Protein AF-A0A7S0MT79-F1 (afdb_monomer)

Organism: NCBI:txid1411642

Solvent-accessible surface area (backbone atoms only — not comparable to full-atom values): 12378 Å² total; per-residue (Å²): 133,56,70,63,61,57,51,61,72,45,52,93,78,52,52,73,70,54,48,52,34,47,52,53,30,54,54,40,59,71,42,36,85,81,41,73,80,42,60,68,60,51,45,54,35,46,51,33,47,51,52,39,42,50,50,53,54,53,67,62,66,61,80,81,64,96,83,60,52,70,68,58,53,51,50,53,52,50,53,51,54,44,49,52,48,49,49,57,51,46,23,58,47,50,48,49,47,53,49,50,50,49,58,52,55,76,67,57,68,97,60,96,81,64,72,67,66,52,48,50,36,40,50,49,19,54,54,40,46,54,47,25,72,72,62,46,63,45,70,60,36,54,50,50,26,53,53,24,46,51,58,38,71,46,88,67,75,65,75,45,71,74,59,36,52,55,50,49,57,47,51,56,48,52,25,51,53,27,36,52,49,40,53,48,50,48,65,67,49,57,63,53,55,50,57,52,29,61,77,69,71,47,57,68,70,60,41,54,51,50,59,55,65,62,53,55,56,47,28,59,74,46,80

Foldseek 3Di:
DALLVLVVVLVVVDDPVLVVLSVQLVVLVVCCVVCVLPLVSLLSNLVSLLVNLLRLLVVLVDDDDPPDDPVVVVSSVSSVVSNLSSLLVSLVSLLSNVVSCVVVVVVDPPDPPDPSVLCVLVSLLSLLSNVLSVVQPVVLSVVLSVVSVVQSVDPPRPVDVVVVVVVVVSLVSSLVSLQVSLVVLLVVVPPPLVVVCVVVVHDPVVSVVVSVVSNSSSSVSSD

Mean predicted aligned error: 7.81 Å

Nearest PDB structures (foldseek):
  1qoy-assembly1_A  TM=2.204E-01  e=9.092E+00  Escherichia coli K-12

Radius of gyration: 19.43 Å; Cα contacts (8 Å, |Δi|>4): 188; chains: 1; bounding box: 53×39×59 Å

pLDDT: mean 83.52, std 13.51, range [40.25, 97.88]

Sequence (223 aa):
RTLVDRLEEMRPSLDDSTLEQLDAFALSVAQIPVNQYDPLYLVDCLDKATDLRAAICSGLEGGMRNDAPDSAIAMRQHWRLCDIGLEEFVSGLIHRITSSLAEAGAKINYSADWDGWVYCPWALALALQHVKLSRWQVLECATVVRELEAWAAEDGFGKEPPLALRMQASVERAARLAETCSSQVQKTMGGRAAELAERMGVPEETVKAFEADCQNPLMYELA

Structure (mmCIF, N/CA/C/O backbone):
data_AF-A0A7S0MT79-F1
#
_entry.id   AF-A0A7S0MT79-F1
#
loop_
_atom_site.group_PDB
_atom_site.id
_atom_site.type_symbol
_atom_site.label_atom_id
_atom_site.label_alt_id
_atom_site.label_comp_id
_atom_site.label_asym_id
_atom_site.label_entity_id
_atom_site.label_seq_id
_atom_site.pdbx_PDB_ins_code
_atom_site.Cartn_x
_atom_site.Cartn_y
_atom_site.Cartn_z
_atom_site.occupancy
_atom_site.B_iso_or_equiv
_atom_site.auth_seq_id
_atom_site.auth_comp_id
_atom_site.auth_asym_id
_atom_site.auth_atom_id
_atom_site.pdbx_PDB_model_num
ATOM 1 N N . ARG A 1 1 ? 1.125 -11.538 18.238 1.00 65.00 1 ARG A N 1
ATOM 2 C CA . ARG A 1 1 ? 0.096 -11.928 17.244 1.00 65.00 1 ARG A CA 1
ATOM 3 C C . ARG A 1 1 ? 0.586 -11.474 15.886 1.00 65.00 1 ARG A C 1
ATOM 5 O O . ARG A 1 1 ? 1.153 -10.388 15.822 1.00 65.00 1 ARG A O 1
ATOM 12 N N . THR A 1 2 ? 0.442 -12.298 14.858 1.00 89.38 2 THR A N 1
ATOM 13 C CA . THR A 1 2 ? 0.850 -11.939 13.495 1.00 89.38 2 THR A CA 1
ATOM 14 C C . THR A 1 2 ? -0.185 -11.007 12.846 1.00 89.38 2 THR A C 1
ATOM 16 O O . THR A 1 2 ? -1.257 -10.770 13.407 1.00 89.38 2 THR A O 1
ATOM 19 N N . LEU A 1 3 ? 0.138 -10.421 11.687 1.00 93.06 3 LEU A N 1
ATOM 20 C CA . LEU A 1 3 ? -0.838 -9.673 10.885 1.00 93.06 3 LEU A CA 1
ATOM 21 C C . LEU A 1 3 ? -1.981 -10.583 10.413 1.00 93.06 3 LEU A C 1
ATOM 23 O O . LEU A 1 3 ? -3.140 -10.211 10.553 1.00 93.06 3 LEU A O 1
ATOM 27 N N . VAL A 1 4 ? -1.651 -11.784 9.928 1.00 93.94 4 VAL A N 1
ATOM 28 C CA . VAL A 1 4 ? -2.639 -12.761 9.450 1.00 93.94 4 VAL A CA 1
ATOM 29 C C . VAL A 1 4 ? -3.600 -13.147 10.574 1.00 93.94 4 VAL A C 1
ATOM 31 O O . VAL A 1 4 ? -4.802 -13.078 10.367 1.00 93.94 4 VAL A O 1
ATOM 34 N N . ASP A 1 5 ? -3.109 -13.404 11.794 1.00 94.06 5 ASP A N 1
ATOM 35 C CA . ASP A 1 5 ? -3.987 -13.703 12.942 1.00 94.06 5 ASP A CA 1
ATOM 36 C C . ASP A 1 5 ? -5.014 -12.585 13.198 1.00 94.06 5 ASP A C 1
ATOM 38 O O . ASP A 1 5 ? -6.160 -12.855 13.546 1.00 94.06 5 ASP A O 1
ATOM 42 N N . ARG A 1 6 ? -4.607 -11.315 13.046 1.00 93.19 6 ARG A N 1
ATOM 43 C CA . ARG A 1 6 ? -5.502 -10.160 13.235 1.00 93.19 6 ARG A CA 1
ATOM 44 C C . ARG A 1 6 ? -6.543 -10.070 12.119 1.00 93.19 6 ARG A C 1
ATOM 46 O O . ARG A 1 6 ? -7.706 -9.801 12.405 1.00 93.19 6 ARG A O 1
ATOM 53 N N . LEU A 1 7 ? -6.138 -10.315 10.875 1.00 95.62 7 LEU A N 1
ATOM 54 C CA . LEU A 1 7 ? -7.041 -10.319 9.723 1.00 95.62 7 LEU A CA 1
ATOM 55 C C . LEU A 1 7 ? -8.052 -11.475 9.791 1.00 95.62 7 LEU A C 1
ATOM 57 O O . LEU A 1 7 ? -9.228 -11.279 9.503 1.00 95.62 7 LEU A O 1
ATOM 61 N N . GLU A 1 8 ? -7.637 -12.651 10.261 1.00 94.75 8 GLU A N 1
ATOM 62 C CA . GLU A 1 8 ? -8.522 -13.805 10.469 1.00 94.75 8 GLU A CA 1
ATOM 63 C C . GLU A 1 8 ? -9.645 -13.506 11.477 1.00 94.75 8 GLU A C 1
ATOM 65 O O . GLU A 1 8 ? -10.794 -13.907 11.286 1.00 94.75 8 GLU A O 1
ATOM 70 N N . GLU A 1 9 ? -9.358 -12.721 12.520 1.00 94.25 9 GLU A N 1
ATOM 71 C CA . GLU A 1 9 ? -10.370 -12.266 13.484 1.00 94.25 9 GLU A CA 1
ATOM 72 C C . GLU A 1 9 ? -11.436 -11.347 12.846 1.00 94.25 9 GLU A C 1
ATOM 74 O O . GLU A 1 9 ? -12.536 -11.222 13.389 1.00 94.25 9 GLU A O 1
ATOM 79 N N . MET A 1 10 ? -11.160 -10.734 11.684 1.00 93.31 10 MET A N 1
ATOM 80 C CA . MET A 1 10 ? -12.128 -9.906 10.950 1.00 93.31 10 MET A CA 1
ATOM 81 C C . MET A 1 10 ? -13.103 -10.705 10.090 1.00 93.31 10 MET A C 1
ATOM 83 O O . MET A 1 10 ? -14.138 -10.145 9.722 1.00 93.31 10 MET A O 1
ATOM 87 N N . ARG A 1 11 ? -12.828 -11.984 9.795 1.00 94.88 11 ARG A N 1
ATOM 88 C CA . ARG A 1 11 ? -13.632 -12.812 8.877 1.00 94.88 11 ARG A CA 1
ATOM 89 C C . ARG A 1 11 ? -15.152 -12.683 9.048 1.00 94.88 11 ARG A C 1
ATOM 91 O O . ARG A 1 11 ? -15.824 -12.516 8.037 1.00 94.88 11 ARG A O 1
ATOM 98 N N . PRO A 1 12 ? -15.729 -12.681 10.270 1.00 93.31 12 PRO A N 1
ATOM 99 C CA . PRO A 1 12 ? -17.183 -12.576 10.442 1.00 93.31 12 PRO A CA 1
ATOM 100 C C . PRO A 1 12 ? -17.805 -11.264 9.936 1.00 93.31 12 PRO A C 1
ATOM 102 O O . PRO A 1 12 ? -19.026 -11.163 9.864 1.00 93.31 12 PRO A O 1
ATOM 105 N N . SER A 1 13 ? -16.987 -10.245 9.668 1.00 91.62 13 SER A N 1
ATOM 106 C CA . SER A 1 13 ? -17.415 -8.918 9.214 1.00 91.62 13 SER A CA 1
ATOM 107 C C . SER A 1 13 ? -17.151 -8.649 7.730 1.00 91.62 13 SER A C 1
ATOM 109 O O . SER A 1 13 ? -17.558 -7.598 7.239 1.00 91.62 13 SER A O 1
ATOM 111 N N . LEU A 1 14 ? -16.468 -9.563 7.038 1.00 94.06 14 LEU A N 1
ATOM 112 C CA . LEU A 1 14 ? -16.088 -9.427 5.634 1.00 94.06 14 LEU A CA 1
ATOM 113 C C . LEU A 1 14 ? -17.166 -10.018 4.717 1.00 94.06 14 LEU A C 1
ATOM 115 O O . LEU A 1 14 ? -17.885 -10.937 5.107 1.00 94.06 14 LEU A O 1
ATOM 119 N N . ASP A 1 15 ? -17.275 -9.483 3.503 1.00 95.12 15 ASP A N 1
ATOM 120 C CA . ASP A 1 15 ? -18.065 -10.101 2.439 1.00 95.12 15 ASP A CA 1
ATOM 121 C C . ASP A 1 15 ? -17.277 -11.224 1.743 1.00 95.12 15 ASP A C 1
ATOM 123 O O . ASP A 1 15 ? -16.067 -11.367 1.932 1.00 95.12 15 ASP A O 1
ATOM 127 N N . ASP A 1 16 ? -17.966 -12.027 0.928 1.00 96.56 16 ASP A N 1
ATOM 128 C CA . ASP A 1 16 ? -17.363 -13.185 0.252 1.00 96.56 16 ASP A CA 1
ATOM 129 C C . ASP A 1 16 ? -16.159 -12.780 -0.618 1.00 96.56 16 ASP A C 1
ATOM 131 O O . ASP A 1 16 ? -15.131 -13.452 -0.609 1.00 96.56 16 ASP A O 1
ATOM 135 N N . SER A 1 17 ? -16.245 -11.631 -1.299 1.00 96.50 17 SER A N 1
ATOM 136 C CA . SER A 1 17 ? -15.152 -11.113 -2.130 1.00 96.50 17 SER A CA 1
ATOM 137 C C . SER A 1 17 ? -13.910 -10.766 -1.306 1.00 96.50 17 SER A C 1
ATOM 139 O O . SER A 1 17 ? -12.794 -11.082 -1.716 1.00 96.50 17 SER A O 1
ATOM 141 N N . THR A 1 18 ? -14.071 -10.114 -0.152 1.00 96.06 18 THR A N 1
ATOM 142 C CA . THR A 1 18 ? -12.934 -9.748 0.704 1.00 96.06 18 THR A CA 1
ATOM 143 C C . THR A 1 18 ? -12.370 -10.972 1.429 1.00 96.06 18 THR A C 1
ATOM 145 O O . THR A 1 18 ? -11.171 -11.029 1.701 1.00 96.06 18 THR A O 1
ATOM 148 N N . LEU A 1 19 ? -13.200 -11.982 1.716 1.00 97.50 19 LEU A N 1
ATOM 149 C CA . LEU A 1 19 ? -12.738 -13.271 2.240 1.00 97.50 19 LEU A CA 1
ATOM 150 C C . LEU A 1 19 ? -11.835 -14.003 1.239 1.00 97.50 19 LEU A C 1
ATOM 152 O O . LEU A 1 19 ? -10.781 -14.495 1.632 1.00 97.50 19 LEU A O 1
ATOM 156 N N . GLU A 1 20 ? -12.192 -14.018 -0.048 1.00 97.44 20 GLU A N 1
ATOM 157 C CA . GLU A 1 20 ? -11.338 -14.590 -1.100 1.00 97.44 20 GLU A CA 1
ATOM 158 C C . GLU A 1 20 ? -9.990 -13.857 -1.208 1.00 97.44 20 GLU A C 1
ATOM 160 O O . GLU A 1 20 ? -8.941 -14.496 -1.320 1.00 97.44 20 GLU A O 1
ATOM 165 N N . GLN A 1 21 ? -9.995 -12.523 -1.113 1.00 97.81 21 GLN A N 1
ATOM 166 C CA . GLN A 1 21 ? -8.769 -11.717 -1.096 1.00 97.81 21 GLN A CA 1
ATOM 167 C C . GLN A 1 21 ? -7.906 -12.000 0.139 1.00 97.81 21 GLN A C 1
ATOM 169 O O . GLN A 1 21 ? -6.683 -12.105 0.024 1.00 97.81 21 GLN A O 1
ATOM 174 N N . LEU A 1 22 ? -8.526 -12.161 1.314 1.00 97.88 22 LEU A N 1
ATOM 175 C CA . LEU A 1 22 ? -7.829 -12.537 2.542 1.00 97.88 22 LEU A CA 1
ATOM 176 C C . LEU A 1 22 ? -7.171 -13.913 2.405 1.00 97.88 22 LEU A C 1
ATOM 178 O O . LEU A 1 22 ? -5.997 -14.059 2.743 1.00 97.88 22 LEU A O 1
ATOM 182 N N . ASP A 1 23 ? -7.889 -14.898 1.870 1.00 97.88 23 ASP A N 1
ATOM 183 C CA . ASP A 1 23 ? -7.361 -16.248 1.672 1.00 97.88 23 ASP A CA 1
ATOM 184 C C . ASP A 1 23 ? -6.198 -16.249 0.671 1.00 97.88 23 ASP A C 1
ATOM 186 O O . ASP A 1 23 ? -5.152 -16.857 0.924 1.00 97.88 23 ASP A O 1
ATOM 190 N N . ALA A 1 24 ? -6.328 -15.510 -0.435 1.00 97.44 24 ALA A N 1
ATOM 191 C CA . ALA A 1 24 ? -5.255 -15.343 -1.409 1.00 97.44 24 ALA A CA 1
ATOM 192 C C . ALA A 1 24 ? -4.006 -14.702 -0.778 1.00 97.44 24 ALA A C 1
ATOM 194 O O . ALA A 1 24 ? -2.893 -15.200 -0.980 1.00 97.44 24 ALA A O 1
ATOM 195 N N . PHE A 1 25 ? -4.188 -13.635 0.006 1.00 97.69 25 PHE A N 1
ATOM 196 C CA . PHE A 1 25 ? -3.116 -12.952 0.728 1.00 97.69 25 PHE A CA 1
ATOM 197 C C . PHE A 1 25 ? -2.449 -13.860 1.772 1.00 97.69 25 PHE A C 1
ATOM 199 O O . PHE A 1 25 ? -1.225 -13.964 1.820 1.00 97.69 25 PHE A O 1
ATOM 206 N N . ALA A 1 26 ? -3.222 -14.571 2.594 1.00 96.81 26 ALA A N 1
ATOM 207 C CA . ALA A 1 26 ? -2.676 -15.481 3.600 1.00 96.81 26 ALA A CA 1
ATOM 208 C C . ALA A 1 26 ? -1.823 -16.589 2.957 1.00 96.81 26 ALA A C 1
ATOM 210 O O . ALA A 1 26 ? -0.740 -16.920 3.455 1.00 96.81 26 ALA A O 1
ATOM 211 N N . LEU A 1 27 ? -2.269 -17.116 1.810 1.00 96.06 27 LEU A N 1
ATOM 212 C CA . LEU A 1 27 ? -1.511 -18.087 1.025 1.00 96.06 27 LEU A CA 1
ATOM 213 C C . LEU A 1 27 ? -0.201 -17.502 0.484 1.00 96.06 27 LEU A C 1
ATOM 215 O O . LEU A 1 27 ? 0.828 -18.170 0.592 1.00 96.06 27 LEU A O 1
ATOM 219 N N . SER A 1 28 ? -0.195 -16.277 -0.058 1.00 95.69 28 SER A N 1
ATOM 220 C CA . SER A 1 28 ? 1.041 -15.654 -0.561 1.00 95.69 28 SER A CA 1
ATOM 221 C C . SER A 1 28 ? 2.027 -15.340 0.566 1.00 95.69 28 SER A C 1
ATOM 223 O O . SER A 1 28 ? 3.219 -15.618 0.428 1.00 95.69 28 SER A O 1
ATOM 225 N N . VAL A 1 29 ? 1.545 -14.863 1.721 1.00 94.75 29 VAL A N 1
ATOM 226 C CA . VAL A 1 29 ? 2.377 -14.611 2.912 1.00 94.75 29 VAL A CA 1
ATOM 227 C C . VAL A 1 29 ? 3.090 -15.883 3.372 1.00 94.75 29 VAL A C 1
ATOM 229 O O . VAL A 1 29 ? 4.282 -15.844 3.685 1.00 94.75 29 VAL A O 1
ATOM 232 N N . ALA A 1 30 ? 2.397 -17.025 3.371 1.00 93.81 30 ALA A N 1
ATOM 233 C CA . ALA A 1 30 ? 2.980 -18.308 3.761 1.00 93.81 30 ALA A CA 1
ATOM 234 C C . ALA A 1 30 ? 4.125 -18.768 2.834 1.00 93.81 30 ALA A C 1
ATOM 236 O O . ALA A 1 30 ? 4.977 -19.546 3.262 1.00 93.81 30 ALA A O 1
ATOM 237 N N . GLN A 1 31 ? 4.175 -18.277 1.591 1.00 91.94 31 GLN A N 1
ATOM 238 C CA . GLN A 1 31 ? 5.235 -18.593 0.627 1.00 91.94 31 GLN A CA 1
ATOM 239 C C . GLN A 1 31 ? 6.474 -17.695 0.763 1.00 91.94 31 GLN A C 1
ATOM 241 O O . GLN A 1 31 ? 7.540 -18.061 0.266 1.00 91.94 31 GLN A O 1
ATOM 246 N N . ILE A 1 32 ? 6.385 -16.553 1.459 1.00 88.75 32 ILE A N 1
ATOM 247 C CA . ILE A 1 32 ? 7.508 -15.607 1.593 1.00 88.75 32 ILE A CA 1
ATOM 248 C C . ILE A 1 32 ? 8.770 -16.262 2.169 1.00 88.75 32 ILE A C 1
ATOM 250 O O . ILE A 1 32 ? 9.833 -16.026 1.606 1.00 88.75 32 ILE A O 1
ATOM 254 N N . PRO A 1 33 ? 8.732 -17.077 3.245 1.00 87.94 33 PRO A N 1
ATOM 255 C CA . PRO A 1 33 ? 9.955 -17.673 3.790 1.00 87.94 33 PRO A CA 1
ATOM 256 C C . PRO A 1 33 ? 10.688 -18.583 2.795 1.00 87.94 33 PRO A C 1
ATOM 258 O O . PRO A 1 33 ? 11.906 -18.716 2.868 1.00 87.94 33 PRO A O 1
ATOM 261 N N . VAL A 1 34 ? 9.950 -19.205 1.870 1.00 86.31 34 VAL A N 1
ATOM 262 C CA . VAL A 1 34 ? 10.501 -20.091 0.835 1.00 86.31 34 VAL A CA 1
ATOM 263 C C . VAL A 1 34 ? 11.057 -19.274 -0.333 1.00 86.31 34 VAL A C 1
ATOM 265 O O . VAL A 1 34 ? 12.148 -19.556 -0.819 1.00 86.31 34 VAL A O 1
ATOM 268 N N . ASN A 1 35 ? 10.340 -18.223 -0.734 1.00 81.38 35 ASN A N 1
ATOM 269 C CA . ASN A 1 35 ? 10.629 -17.415 -1.921 1.00 81.38 35 ASN A CA 1
ATOM 270 C C . ASN A 1 35 ? 11.162 -16.016 -1.569 1.00 81.38 35 ASN A C 1
ATOM 272 O O . ASN A 1 35 ? 10.936 -15.053 -2.295 1.00 81.38 35 ASN A O 1
ATOM 276 N N . GLN A 1 36 ? 11.871 -15.886 -0.444 1.00 77.06 36 GLN A N 1
ATOM 277 C CA . GLN A 1 36 ? 12.196 -14.597 0.188 1.00 77.06 36 GLN A CA 1
ATOM 278 C C . GLN A 1 36 ? 13.012 -13.622 -0.677 1.00 77.06 36 GLN A C 1
ATOM 280 O O . GLN A 1 36 ? 13.055 -12.433 -0.369 1.00 77.06 36 GLN A O 1
ATOM 285 N N . TYR A 1 37 ? 13.662 -14.123 -1.729 1.00 76.56 37 TYR A N 1
ATOM 286 C CA . TYR A 1 37 ? 14.475 -13.339 -2.659 1.00 76.56 37 TYR A CA 1
ATOM 287 C C . TYR A 1 37 ? 13.925 -13.328 -4.084 1.00 76.56 37 TYR A C 1
ATOM 289 O O . TYR A 1 37 ? 14.524 -12.679 -4.936 1.00 76.56 37 TYR A O 1
ATOM 297 N N . ASP A 1 38 ? 12.828 -14.040 -4.355 1.00 80.62 38 ASP A N 1
ATOM 298 C CA . ASP A 1 38 ? 12.232 -14.093 -5.685 1.00 80.62 38 ASP A CA 1
ATOM 299 C C . ASP A 1 38 ? 11.320 -12.871 -5.885 1.00 80.62 38 ASP A C 1
ATOM 301 O O . ASP A 1 38 ? 10.257 -12.792 -5.255 1.00 80.62 38 ASP A O 1
ATOM 305 N N . PRO A 1 39 ? 11.702 -11.908 -6.747 1.00 78.25 39 PRO A N 1
ATOM 306 C CA . PRO A 1 39 ? 10.923 -10.694 -6.947 1.00 78.25 39 PRO A CA 1
ATOM 307 C C . PRO A 1 39 ? 9.499 -10.978 -7.424 1.00 78.25 39 PRO A C 1
ATOM 309 O O . PRO A 1 39 ? 8.596 -10.231 -7.065 1.00 78.25 39 PRO A O 1
ATOM 312 N N . LEU A 1 40 ? 9.273 -12.064 -8.173 1.00 81.25 40 LEU A N 1
ATOM 313 C CA . LEU A 1 40 ? 7.951 -12.394 -8.701 1.00 81.25 40 LEU A CA 1
ATOM 314 C C . LEU A 1 40 ? 6.971 -12.730 -7.572 1.00 81.25 40 LEU A C 1
ATOM 316 O O . LEU A 1 40 ? 5.858 -12.212 -7.543 1.00 81.25 40 LEU A O 1
ATOM 320 N N . TYR A 1 41 ? 7.402 -13.542 -6.604 1.00 87.06 41 TYR A N 1
ATOM 321 C CA . TYR A 1 41 ? 6.572 -13.879 -5.444 1.00 87.06 41 TYR A CA 1
ATOM 322 C C . TYR A 1 41 ? 6.372 -12.688 -4.509 1.00 87.06 41 TYR A C 1
ATOM 324 O O . TYR A 1 41 ? 5.296 -12.539 -3.930 1.00 87.06 41 TYR A O 1
ATOM 332 N N . LEU A 1 42 ? 7.390 -11.839 -4.342 1.00 89.69 42 LEU A N 1
ATOM 333 C CA . LEU A 1 42 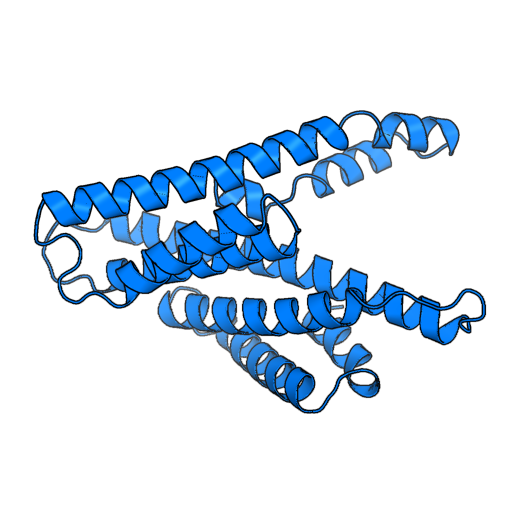? 7.260 -10.633 -3.524 1.00 89.69 42 LEU A CA 1
ATOM 334 C C . LEU A 1 42 ? 6.256 -9.650 -4.138 1.00 89.69 42 LE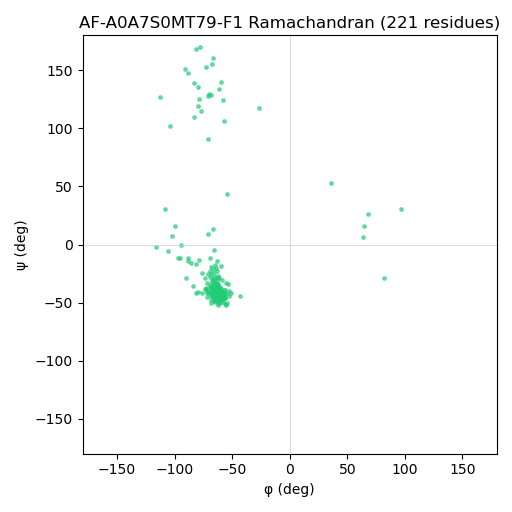U A C 1
ATOM 336 O O . LEU A 1 42 ? 5.456 -9.069 -3.408 1.00 89.69 42 LEU A O 1
ATOM 340 N N . VAL A 1 43 ? 6.271 -9.504 -5.464 1.00 89.06 43 VAL A N 1
ATOM 341 C CA . VAL A 1 43 ? 5.352 -8.639 -6.210 1.00 89.06 43 VAL A CA 1
ATOM 342 C C . VAL A 1 43 ? 3.928 -9.211 -6.247 1.00 89.06 43 VAL A C 1
ATOM 344 O O . VAL A 1 43 ? 2.991 -8.452 -6.033 1.00 89.06 43 VAL A O 1
ATOM 347 N N . ASP A 1 44 ? 3.742 -10.526 -6.412 1.00 91.44 44 ASP A N 1
ATOM 348 C CA . ASP A 1 44 ? 2.420 -11.178 -6.270 1.00 91.44 44 ASP A CA 1
ATOM 349 C C . ASP A 1 44 ? 1.844 -10.993 -4.857 1.00 91.44 44 ASP A C 1
ATOM 351 O O . ASP A 1 44 ? 0.662 -10.708 -4.675 1.00 91.44 44 ASP A O 1
ATOM 355 N N . CYS A 1 45 ? 2.687 -11.109 -3.828 1.00 94.94 45 CYS A N 1
ATOM 356 C CA . CYS A 1 45 ? 2.250 -10.867 -2.459 1.00 94.94 45 CYS A CA 1
ATOM 357 C C . CYS A 1 45 ? 1.894 -9.391 -2.220 1.00 94.94 45 CYS A C 1
ATOM 359 O O . CYS A 1 45 ? 0.934 -9.103 -1.504 1.00 94.94 45 CYS A O 1
ATOM 361 N N . LEU A 1 46 ? 2.650 -8.465 -2.821 1.00 94.81 46 LEU A N 1
ATOM 362 C CA . LEU A 1 46 ? 2.356 -7.035 -2.787 1.00 94.81 46 LEU A CA 1
ATOM 363 C C . LEU A 1 46 ? 0.997 -6.743 -3.435 1.00 94.81 46 LEU A C 1
ATOM 365 O O . LEU A 1 46 ? 0.188 -6.064 -2.816 1.00 94.81 46 LEU A O 1
ATOM 369 N N . ASP A 1 47 ? 0.725 -7.315 -4.608 1.00 95.38 47 ASP A N 1
ATOM 370 C CA . ASP A 1 47 ? -0.541 -7.176 -5.340 1.00 95.38 47 ASP A CA 1
ATOM 371 C C . ASP A 1 47 ? -1.742 -7.614 -4.486 1.00 95.38 47 ASP A C 1
ATOM 373 O O . ASP A 1 47 ? -2.660 -6.835 -4.222 1.00 95.38 47 ASP A O 1
ATOM 377 N N . LYS A 1 48 ? -1.670 -8.814 -3.899 1.00 97.69 48 LYS A N 1
ATOM 378 C CA . LYS A 1 48 ? -2.714 -9.329 -2.994 1.00 97.69 48 LYS A CA 1
ATOM 379 C C . LYS A 1 48 ? -2.886 -8.484 -1.734 1.00 97.69 48 LYS A C 1
ATOM 381 O O . LYS A 1 48 ? -4.006 -8.309 -1.252 1.00 97.69 48 LYS A O 1
ATOM 386 N N . ALA A 1 49 ? -1.792 -7.951 -1.186 1.00 97.25 49 ALA A N 1
ATOM 387 C CA . ALA A 1 49 ? -1.853 -7.029 -0.056 1.00 97.25 49 ALA A CA 1
ATOM 388 C C . ALA A 1 49 ? -2.524 -5.701 -0.446 1.00 97.25 49 ALA A C 1
ATOM 390 O O . ALA A 1 49 ? -3.292 -5.145 0.345 1.00 97.25 49 ALA A O 1
ATOM 391 N N . THR A 1 50 ? -2.251 -5.198 -1.653 1.00 97.00 50 THR A N 1
ATOM 392 C CA . THR A 1 50 ? -2.870 -3.994 -2.213 1.00 97.00 50 THR A CA 1
ATOM 393 C C . THR A 1 50 ? -4.377 -4.175 -2.381 1.00 97.00 50 THR A C 1
ATOM 395 O O . THR A 1 50 ? -5.135 -3.313 -1.929 1.00 97.00 50 THR A O 1
ATOM 398 N N . ASP A 1 51 ? -4.814 -5.299 -2.948 1.00 97.25 51 ASP A N 1
ATOM 399 C CA . ASP A 1 51 ? -6.231 -5.624 -3.138 1.00 97.25 51 ASP A CA 1
ATOM 400 C C . ASP A 1 51 ? -6.985 -5.734 -1.812 1.00 97.25 51 ASP A C 1
ATOM 402 O O . ASP A 1 51 ? -8.005 -5.065 -1.612 1.00 97.25 51 ASP A O 1
ATOM 406 N N . LEU A 1 52 ? -6.449 -6.511 -0.865 1.00 97.75 52 LEU A N 1
ATOM 407 C CA . LEU A 1 52 ? -7.061 -6.680 0.450 1.00 97.75 52 LEU A CA 1
ATOM 408 C C . LEU A 1 52 ? -7.153 -5.346 1.202 1.00 97.75 52 LEU A C 1
ATOM 410 O O . LEU A 1 52 ? -8.187 -5.022 1.795 1.00 97.75 52 LEU A O 1
ATOM 414 N N . ARG A 1 53 ? -6.087 -4.536 1.165 1.00 96.94 53 ARG A N 1
ATOM 415 C CA . ARG A 1 53 ? -6.104 -3.211 1.792 1.00 96.94 53 ARG A CA 1
ATOM 416 C C . ARG A 1 53 ? -7.124 -2.297 1.117 1.00 96.94 53 ARG A C 1
ATOM 418 O O . ARG A 1 53 ? -7.832 -1.581 1.817 1.00 96.94 53 ARG A O 1
ATOM 425 N N . ALA A 1 54 ? -7.253 -2.330 -0.210 1.00 96.62 54 ALA A N 1
ATOM 426 C CA . ALA A 1 54 ? -8.254 -1.539 -0.921 1.00 96.62 54 ALA A CA 1
ATOM 427 C C . ALA A 1 54 ? -9.687 -1.891 -0.484 1.00 96.62 54 ALA A C 1
ATOM 429 O O . ALA A 1 54 ? -10.481 -0.978 -0.232 1.00 96.62 54 ALA A O 1
ATOM 430 N N . ALA A 1 55 ? -9.998 -3.180 -0.319 1.00 96.12 55 ALA A N 1
ATOM 431 C CA . ALA A 1 55 ? -11.291 -3.633 0.194 1.00 96.12 55 ALA A CA 1
ATOM 432 C C . ALA A 1 55 ? -11.544 -3.161 1.637 1.00 96.12 55 ALA A C 1
ATOM 434 O O . ALA A 1 55 ? -12.600 -2.593 1.932 1.00 96.12 55 ALA A O 1
ATOM 435 N N . ILE A 1 56 ? -10.546 -3.282 2.520 1.00 95.38 56 ILE A N 1
ATOM 436 C CA . ILE A 1 56 ? -10.633 -2.789 3.904 1.00 95.38 56 ILE A CA 1
ATOM 437 C C . ILE A 1 56 ? -10.837 -1.268 3.939 1.00 95.38 56 ILE A C 1
ATOM 439 O O . ILE A 1 56 ? -11.735 -0.777 4.631 1.00 95.38 56 ILE A O 1
ATOM 443 N N . CYS A 1 57 ? -10.052 -0.506 3.171 1.00 94.88 57 CYS A N 1
ATOM 444 C CA . CYS A 1 57 ? -10.198 0.943 3.067 1.00 94.88 57 CYS A CA 1
ATOM 445 C C . CYS A 1 57 ? -11.588 1.335 2.554 1.00 94.88 57 CYS A C 1
ATOM 447 O O . CYS A 1 57 ? -12.151 2.305 3.058 1.00 94.88 57 CYS A O 1
ATOM 449 N N . SER A 1 58 ? -12.143 0.596 1.586 1.00 93.69 58 SER A N 1
ATOM 450 C CA . SER A 1 58 ? -13.493 0.831 1.064 1.00 93.69 58 SER A CA 1
ATOM 451 C C . SER A 1 58 ? -14.562 0.585 2.132 1.00 93.69 58 SER A C 1
ATOM 453 O O . SER A 1 58 ? -15.407 1.451 2.361 1.00 93.69 58 SER A O 1
ATOM 455 N N . GLY A 1 59 ? -14.479 -0.518 2.885 1.00 91.00 59 GLY A N 1
ATOM 456 C CA . GLY A 1 59 ? -15.402 -0.771 3.999 1.00 91.00 59 GLY A CA 1
ATOM 457 C C . GLY A 1 59 ? -15.313 0.278 5.119 1.00 91.00 59 GLY A C 1
ATOM 458 O O . GLY A 1 59 ? -16.304 0.568 5.794 1.00 91.00 59 GLY A O 1
ATOM 459 N N . LEU A 1 60 ? -14.154 0.924 5.281 1.00 92.12 60 LEU A N 1
ATOM 460 C CA . LEU A 1 60 ? -13.948 2.022 6.229 1.00 92.12 60 LEU A CA 1
ATOM 461 C C . LEU A 1 60 ? -14.489 3.385 5.757 1.00 92.12 60 LEU A C 1
ATOM 463 O O . LEU A 1 60 ? -14.605 4.287 6.598 1.00 92.12 60 LEU A O 1
ATOM 467 N N . GLU A 1 61 ? -14.842 3.560 4.477 1.00 90.19 61 GLU A N 1
ATOM 468 C CA . GLU A 1 61 ? -15.392 4.822 3.947 1.00 90.19 61 GLU A CA 1
ATOM 469 C C . GLU A 1 61 ? -16.776 5.140 4.515 1.00 90.19 61 GLU A C 1
ATOM 471 O O . GLU A 1 61 ? -17.088 6.299 4.800 1.00 90.19 61 GLU A O 1
ATOM 476 N N . GLY A 1 62 ? -17.612 4.119 4.714 1.00 82.75 62 GLY A N 1
ATOM 477 C CA . GLY A 1 62 ? -18.955 4.298 5.258 1.00 82.75 62 GLY A CA 1
ATOM 478 C C . GLY A 1 62 ? -18.891 4.736 6.718 1.00 82.75 62 GLY A C 1
ATOM 479 O O . GLY A 1 62 ? -18.206 4.101 7.508 1.00 82.75 62 GLY A O 1
ATOM 480 N N . GLY A 1 63 ? -19.578 5.808 7.118 1.00 80.31 63 GLY A N 1
ATOM 481 C CA . GLY A 1 63 ? -19.596 6.271 8.515 1.00 80.31 63 GLY A CA 1
ATOM 482 C C . GLY A 1 63 ? -20.296 5.298 9.478 1.00 80.31 63 GLY A C 1
ATOM 483 O O . GLY A 1 63 ? -21.100 4.468 9.063 1.00 80.31 63 GLY A O 1
ATOM 484 N N . MET A 1 64 ? -20.018 5.413 10.782 1.00 85.94 64 MET A N 1
ATOM 485 C CA . MET A 1 64 ? -20.850 4.772 11.813 1.00 85.94 64 MET A CA 1
ATOM 486 C C . MET A 1 64 ? -21.989 5.700 12.218 1.00 85.94 64 MET A C 1
ATOM 488 O O . MET A 1 64 ? -21.828 6.920 12.242 1.00 85.94 64 MET A O 1
ATOM 492 N N . ARG A 1 65 ? -23.132 5.117 12.581 1.00 88.19 65 ARG A N 1
ATOM 493 C CA . ARG A 1 65 ? -24.216 5.871 13.212 1.00 88.19 65 ARG A CA 1
ATOM 494 C C . ARG A 1 65 ? -23.837 6.217 14.655 1.00 88.19 65 ARG A C 1
ATOM 496 O O . ARG A 1 65 ? -23.092 5.479 15.296 1.00 88.19 65 ARG A O 1
ATOM 503 N N . ASN A 1 66 ? -24.391 7.309 15.176 1.00 87.19 66 ASN A N 1
ATOM 504 C CA . ASN A 1 66 ? -24.132 7.757 16.551 1.00 87.19 66 ASN A CA 1
ATOM 505 C C . ASN A 1 66 ? -24.653 6.782 17.623 1.00 87.19 66 ASN A C 1
ATOM 507 O O . ASN A 1 66 ? -24.241 6.871 18.772 1.00 87.19 66 ASN A O 1
ATOM 511 N N . ASP A 1 67 ? -25.561 5.877 17.256 1.00 92.50 67 ASP A N 1
ATOM 512 C CA . ASP A 1 67 ? -26.153 4.838 18.102 1.00 92.50 67 ASP A CA 1
ATOM 513 C C . ASP A 1 67 ? -25.510 3.453 17.894 1.00 92.50 67 ASP A C 1
ATOM 515 O O . ASP A 1 67 ? -26.088 2.437 18.280 1.00 92.50 67 ASP A O 1
ATOM 519 N N . ALA A 1 68 ? -24.326 3.389 17.270 1.00 91.62 68 ALA A N 1
ATOM 520 C CA . ALA A 1 68 ? -23.619 2.132 17.059 1.00 91.62 68 ALA A CA 1
ATOM 521 C C . ALA A 1 68 ? -23.258 1.462 18.403 1.00 91.62 68 ALA A C 1
ATOM 523 O O . ALA A 1 68 ? -22.733 2.132 19.294 1.00 91.62 68 ALA A O 1
ATOM 524 N N . PRO A 1 69 ? -23.497 0.146 18.556 1.00 93.69 69 PRO A N 1
ATOM 525 C CA . PRO A 1 69 ? -23.113 -0.571 19.765 1.00 93.69 69 PRO A CA 1
ATOM 526 C C . PRO A 1 69 ? -21.586 -0.648 19.897 1.00 93.69 69 PRO A C 1
ATOM 528 O O . PRO A 1 69 ? -20.870 -0.667 18.893 1.00 93.69 69 PRO A O 1
ATOM 531 N N . ASP A 1 70 ? -21.092 -0.797 21.128 1.00 94.06 70 ASP A N 1
ATOM 532 C CA . ASP A 1 70 ? -19.654 -0.902 21.423 1.00 94.06 70 ASP A CA 1
ATOM 533 C C . ASP A 1 70 ? -18.954 -1.998 20.607 1.00 94.06 70 ASP A C 1
ATOM 535 O O . ASP A 1 70 ? -17.815 -1.825 20.182 1.00 94.06 70 ASP A O 1
ATOM 539 N N . SER A 1 71 ? -19.645 -3.105 20.314 1.00 92.00 71 SER A N 1
ATOM 540 C CA . SER A 1 71 ? -19.119 -4.184 19.470 1.00 92.00 71 SER A CA 1
ATOM 541 C C . SER A 1 71 ? -18.858 -3.748 18.025 1.00 92.00 71 SER A C 1
ATOM 543 O O . SER A 1 71 ? -17.865 -4.165 17.431 1.00 92.00 71 SER A O 1
ATOM 545 N N . ALA A 1 72 ? -19.702 -2.880 17.460 1.00 90.69 72 ALA A N 1
ATOM 546 C CA . ALA A 1 72 ? -19.500 -2.325 16.125 1.00 90.69 72 ALA A CA 1
ATOM 547 C C . ALA A 1 72 ? -18.353 -1.304 16.113 1.00 90.69 72 ALA A C 1
ATOM 549 O O . ALA A 1 72 ? -17.552 -1.284 15.177 1.00 90.69 72 ALA A O 1
ATOM 550 N N . ILE A 1 73 ? -18.229 -0.500 17.176 1.00 91.75 73 ILE A N 1
ATOM 551 C CA . ILE A 1 73 ? -17.109 0.433 17.356 1.00 91.75 73 ILE A CA 1
ATOM 552 C C . ILE A 1 73 ? -15.790 -0.341 17.466 1.00 91.75 73 ILE A C 1
ATOM 554 O O . ILE A 1 73 ? -14.832 -0.015 16.762 1.00 91.75 73 ILE A O 1
ATOM 558 N N . ALA A 1 74 ? -15.753 -1.387 18.293 1.00 92.62 74 ALA A N 1
ATOM 559 C CA . ALA A 1 74 ? -14.591 -2.251 18.471 1.00 92.62 74 ALA A CA 1
ATOM 560 C C . ALA A 1 74 ? -14.198 -2.951 17.163 1.00 92.62 74 ALA A C 1
ATOM 562 O O . ALA A 1 74 ? -13.028 -2.930 16.787 1.00 92.62 74 ALA A O 1
ATOM 563 N N . MET A 1 75 ? -15.168 -3.493 16.415 1.00 93.00 75 MET A N 1
ATOM 564 C CA . MET A 1 75 ? -14.897 -4.087 15.103 1.00 93.00 75 MET A CA 1
ATOM 565 C C . MET A 1 75 ? -14.312 -3.053 14.136 1.00 93.00 75 MET A C 1
ATOM 567 O O . MET A 1 75 ? -13.316 -3.317 13.473 1.00 93.00 75 MET A O 1
ATOM 571 N N . ARG A 1 76 ? -14.845 -1.828 14.098 1.00 93.19 76 ARG A N 1
ATOM 572 C CA . ARG A 1 76 ? -14.285 -0.779 13.237 1.00 93.19 76 ARG A CA 1
ATOM 573 C C . ARG A 1 76 ? -12.868 -0.364 13.638 1.00 93.19 76 ARG A C 1
ATOM 575 O O . ARG A 1 76 ? -12.054 -0.048 12.771 1.00 93.19 76 ARG A O 1
ATOM 582 N N . GLN A 1 77 ? -12.563 -0.332 14.933 1.00 92.75 77 GLN A N 1
ATOM 583 C CA . GLN A 1 77 ? -11.191 -0.123 15.401 1.00 92.75 77 GLN A CA 1
ATOM 584 C C . GLN A 1 77 ? -10.279 -1.260 14.934 1.00 92.75 77 GLN A C 1
ATOM 586 O O . GLN A 1 77 ? -9.178 -0.992 14.461 1.00 92.75 77 GLN A O 1
ATOM 591 N N . HIS A 1 78 ? -10.761 -2.501 14.986 1.00 94.31 78 HIS A N 1
ATOM 592 C CA . HIS A 1 78 ? -10.033 -3.668 14.493 1.00 94.31 78 HIS A CA 1
ATOM 593 C C . HIS A 1 78 ? -9.735 -3.582 12.987 1.00 94.31 78 HIS A C 1
ATOM 595 O O . HIS A 1 78 ? -8.595 -3.795 12.580 1.00 94.31 78 HIS A O 1
ATOM 601 N N . TRP A 1 79 ? -10.699 -3.130 12.175 1.00 94.88 79 TRP A N 1
ATOM 602 C CA . TRP A 1 79 ? -10.487 -2.842 10.747 1.00 94.88 79 TRP A CA 1
ATOM 603 C C . TRP A 1 79 ? -9.376 -1.811 10.513 1.00 94.88 79 TRP A C 1
ATOM 605 O O . TRP A 1 79 ? -8.519 -2.012 9.658 1.00 94.88 79 TRP A O 1
ATOM 615 N N . ARG A 1 80 ? -9.350 -0.721 11.292 1.00 94.31 80 ARG A N 1
ATOM 616 C CA . ARG A 1 80 ? -8.288 0.300 11.194 1.00 94.31 80 ARG A CA 1
ATOM 617 C C . ARG A 1 80 ? -6.916 -0.248 11.577 1.00 94.31 80 ARG A C 1
ATOM 619 O O . ARG A 1 80 ? -5.930 0.084 10.934 1.00 94.31 80 ARG A O 1
ATOM 626 N N . LEU A 1 81 ? -6.844 -1.080 12.615 1.00 93.31 81 LEU A N 1
ATOM 627 C CA . LEU A 1 81 ? -5.590 -1.720 13.019 1.00 93.31 81 LEU A CA 1
ATOM 628 C C . LEU A 1 81 ? -5.076 -2.695 11.954 1.00 93.31 81 LEU A C 1
ATOM 630 O O . LEU A 1 81 ? -3.864 -2.842 11.803 1.00 93.31 81 LEU A O 1
ATOM 634 N N . CYS A 1 82 ? -5.975 -3.350 11.220 1.00 95.25 82 CYS A N 1
ATOM 635 C CA . CYS A 1 82 ? -5.602 -4.212 10.105 1.00 95.25 82 CYS A CA 1
ATOM 636 C C . CYS A 1 82 ? -5.146 -3.419 8.874 1.00 95.25 82 CYS A C 1
ATOM 638 O O . CYS A 1 82 ? -4.162 -3.815 8.261 1.00 95.25 82 CYS A O 1
ATOM 640 N N . ASP A 1 83 ? -5.780 -2.285 8.560 1.00 94.69 83 ASP A N 1
ATOM 641 C CA . ASP A 1 83 ? -5.309 -1.356 7.518 1.00 94.69 83 ASP A CA 1
ATOM 642 C C . ASP A 1 83 ? -3.882 -0.854 7.803 1.00 94.69 83 ASP A C 1
ATOM 644 O O . ASP A 1 83 ? -2.996 -0.994 6.961 1.00 94.69 83 ASP A O 1
ATOM 648 N N . ILE A 1 84 ? -3.626 -0.377 9.028 1.00 91.62 84 ILE A N 1
ATOM 649 C CA . ILE A 1 84 ? -2.281 0.043 9.464 1.00 91.62 84 ILE A CA 1
ATOM 650 C C . ILE A 1 84 ? -1.294 -1.127 9.375 1.00 91.62 84 ILE A C 1
ATOM 652 O O . ILE A 1 84 ? -0.201 -0.988 8.832 1.00 91.62 84 ILE A O 1
ATOM 656 N N . GLY A 1 85 ? -1.688 -2.308 9.858 1.00 93.19 85 GLY A N 1
ATOM 657 C CA . GLY A 1 85 ? -0.833 -3.492 9.808 1.00 93.19 85 GLY A CA 1
ATOM 658 C C . GLY A 1 85 ? -0.494 -3.943 8.381 1.00 93.19 85 GLY A C 1
ATOM 659 O O . GLY A 1 85 ? 0.615 -4.419 8.146 1.00 93.19 85 GLY A O 1
ATOM 660 N N . LEU A 1 86 ? -1.416 -3.783 7.426 1.00 95.12 86 LEU A N 1
ATOM 661 C CA . LEU A 1 86 ? -1.153 -4.023 6.004 1.00 95.12 86 LEU A CA 1
ATOM 662 C C . LEU A 1 86 ? -0.183 -2.990 5.433 1.00 95.12 86 LEU A C 1
ATOM 664 O O . LEU A 1 86 ? 0.715 -3.367 4.689 1.00 95.12 86 LEU A O 1
ATOM 668 N N . GLU A 1 87 ? -0.325 -1.713 5.788 1.00 91.12 87 GLU A N 1
ATOM 669 C CA . GLU A 1 87 ? 0.595 -0.653 5.360 1.00 91.12 87 GLU A CA 1
ATOM 670 C C . GLU A 1 87 ? 2.033 -0.899 5.855 1.00 91.12 87 GLU A C 1
ATOM 672 O O . GLU A 1 87 ? 2.976 -0.835 5.064 1.00 91.12 87 GLU A O 1
ATOM 677 N N . GLU A 1 88 ? 2.200 -1.283 7.124 1.00 90.06 88 GLU A N 1
ATOM 678 C CA . GLU A 1 88 ? 3.495 -1.679 7.700 1.00 90.06 88 GLU A CA 1
ATOM 679 C C . GLU A 1 88 ? 4.096 -2.898 6.982 1.00 90.06 88 GLU A C 1
ATOM 681 O O . GLU A 1 88 ? 5.280 -2.922 6.639 1.00 90.06 88 GLU A O 1
ATOM 686 N N . PHE A 1 89 ? 3.276 -3.920 6.727 1.00 92.94 89 PHE A N 1
ATOM 687 C CA . PHE A 1 89 ? 3.713 -5.131 6.035 1.00 92.94 89 PHE A CA 1
ATOM 688 C C . PHE A 1 89 ? 4.167 -4.844 4.599 1.00 92.94 89 PHE A C 1
ATOM 690 O O . PHE A 1 89 ? 5.216 -5.325 4.167 1.00 92.94 89 PHE A O 1
ATOM 697 N N . VAL A 1 90 ? 3.400 -4.030 3.876 1.00 92.81 90 VAL A N 1
ATOM 698 C CA . VAL A 1 90 ? 3.688 -3.609 2.502 1.00 92.81 90 VAL A CA 1
ATOM 699 C C . VAL A 1 90 ? 4.987 -2.819 2.433 1.00 92.81 90 VAL A C 1
ATOM 701 O O . VAL A 1 90 ? 5.788 -3.058 1.534 1.00 92.81 90 VAL A O 1
ATOM 704 N N . SER A 1 91 ? 5.243 -1.928 3.393 1.00 88.56 91 SER A N 1
ATOM 705 C CA . SER A 1 91 ? 6.527 -1.227 3.479 1.00 88.56 91 SER A CA 1
ATOM 706 C C . SER A 1 91 ? 7.701 -2.207 3.573 1.00 88.56 91 SER A C 1
ATOM 708 O O . SER A 1 91 ? 8.659 -2.103 2.807 1.00 88.56 91 SER A O 1
ATOM 710 N N . GLY A 1 92 ? 7.588 -3.225 4.432 1.00 89.31 92 GLY A N 1
ATOM 711 C CA . GLY A 1 92 ? 8.596 -4.279 4.538 1.00 89.31 92 GLY A CA 1
ATOM 712 C C . GLY A 1 92 ? 8.761 -5.108 3.257 1.00 89.31 92 GLY A C 1
ATOM 713 O O . GLY A 1 92 ? 9.873 -5.541 2.952 1.00 89.31 92 GLY A O 1
ATOM 714 N N . LEU A 1 93 ? 7.685 -5.332 2.492 1.00 90.25 93 LEU A N 1
ATOM 715 C CA . LEU A 1 93 ? 7.759 -5.987 1.182 1.00 90.25 93 LEU A CA 1
ATOM 716 C C . LEU A 1 93 ? 8.473 -5.119 0.146 1.00 90.25 93 LEU A C 1
ATOM 718 O O . LEU A 1 93 ? 9.366 -5.616 -0.537 1.00 90.25 93 LEU A O 1
ATOM 722 N N . ILE A 1 94 ? 8.114 -3.838 0.050 1.00 88.31 94 ILE A N 1
ATOM 723 C CA . ILE A 1 94 ? 8.735 -2.900 -0.891 1.00 88.31 94 ILE A CA 1
ATOM 724 C C . ILE A 1 94 ? 10.229 -2.796 -0.612 1.00 88.31 94 ILE A C 1
ATOM 726 O O . ILE A 1 94 ? 11.005 -2.954 -1.547 1.00 88.31 94 ILE A O 1
ATOM 730 N N . HIS A 1 95 ? 10.636 -2.670 0.653 1.00 87.31 95 HIS A N 1
ATOM 731 C CA . HIS A 1 95 ? 12.047 -2.663 1.041 1.00 87.31 95 HIS A CA 1
ATOM 732 C C . HIS A 1 95 ? 12.815 -3.894 0.529 1.00 87.31 95 HIS A C 1
ATOM 734 O O . HIS A 1 95 ? 13.949 -3.804 0.056 1.00 87.31 95 HIS A O 1
ATOM 740 N N . ARG A 1 96 ? 12.203 -5.083 0.602 1.00 87.38 96 ARG A N 1
ATOM 741 C CA . ARG A 1 96 ? 12.816 -6.323 0.094 1.00 87.38 96 ARG A CA 1
ATOM 742 C C . ARG A 1 96 ? 12.892 -6.339 -1.427 1.00 87.38 96 ARG A C 1
ATOM 744 O O . ARG A 1 96 ? 13.902 -6.782 -1.970 1.00 87.38 96 ARG A O 1
ATOM 751 N N . ILE A 1 97 ? 11.846 -5.864 -2.102 1.00 84.12 97 ILE A N 1
ATOM 752 C CA . ILE A 1 97 ? 11.805 -5.758 -3.564 1.00 84.12 97 ILE A CA 1
ATOM 753 C C . ILE A 1 97 ? 12.897 -4.794 -4.039 1.00 84.12 97 ILE A C 1
ATOM 755 O O . ILE A 1 97 ? 13.719 -5.178 -4.867 1.00 84.12 97 ILE A O 1
ATOM 759 N N . THR A 1 98 ? 12.963 -3.583 -3.482 1.00 80.25 98 THR A N 1
ATOM 760 C CA . THR A 1 98 ? 13.964 -2.568 -3.846 1.00 80.25 98 THR A CA 1
ATOM 761 C C . THR A 1 98 ? 15.380 -3.041 -3.537 1.00 80.25 98 THR A C 1
ATOM 763 O O . THR A 1 98 ? 16.261 -2.898 -4.383 1.00 80.25 98 THR A O 1
ATOM 766 N N . SER A 1 99 ? 15.598 -3.689 -2.390 1.00 82.31 99 SER A N 1
ATOM 767 C CA . SER A 1 99 ? 16.898 -4.271 -2.034 1.00 82.31 99 SER A CA 1
ATOM 768 C C . SER A 1 99 ? 17.323 -5.377 -3.004 1.00 82.31 99 SER A C 1
ATOM 770 O O . SER A 1 99 ? 18.453 -5.363 -3.492 1.00 82.31 99 SER A O 1
ATOM 772 N N . SER A 1 100 ? 16.418 -6.302 -3.346 1.00 76.12 100 SER A N 1
ATOM 773 C CA . SER A 1 100 ? 16.692 -7.376 -4.314 1.00 76.12 100 SER A CA 1
ATOM 774 C C . SER A 1 100 ? 17.015 -6.810 -5.702 1.00 76.12 100 SER A C 1
ATOM 776 O O . SER A 1 100 ? 17.993 -7.214 -6.339 1.00 76.12 100 SER A O 1
ATOM 778 N N . LEU A 1 101 ? 16.261 -5.796 -6.142 1.00 72.81 101 LEU A N 1
ATOM 779 C CA . LEU A 1 101 ? 16.512 -5.081 -7.393 1.00 72.81 101 LEU A CA 1
ATOM 780 C C . LEU A 1 101 ? 17.848 -4.328 -7.379 1.00 72.81 101 LEU A C 1
ATOM 782 O O . LEU A 1 101 ? 18.564 -4.365 -8.375 1.00 72.81 101 LEU A O 1
ATOM 786 N N . ALA A 1 102 ? 18.222 -3.680 -6.275 1.00 74.12 102 ALA A N 1
ATOM 787 C CA . ALA A 1 102 ? 19.500 -2.980 -6.149 1.00 74.12 102 ALA A CA 1
ATOM 788 C C . ALA A 1 102 ? 20.691 -3.951 -6.187 1.00 74.12 102 ALA A C 1
ATOM 790 O O . ALA A 1 102 ? 21.675 -3.705 -6.888 1.00 74.12 102 ALA A O 1
ATOM 791 N N . GLU A 1 103 ? 20.596 -5.083 -5.484 1.00 70.88 103 GLU A N 1
ATOM 792 C CA . GLU A 1 103 ? 21.634 -6.117 -5.486 1.00 70.88 103 GLU A CA 1
ATOM 793 C C . GLU A 1 103 ? 21.827 -6.754 -6.858 1.00 70.88 103 GLU A C 1
ATOM 795 O O . GLU A 1 103 ? 22.960 -6.979 -7.293 1.00 70.88 103 GLU A O 1
ATOM 800 N N . ALA A 1 104 ? 20.731 -7.076 -7.541 1.00 65.31 104 ALA A N 1
ATOM 8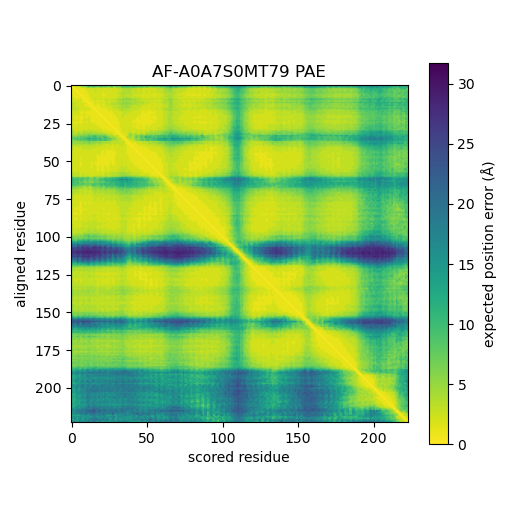01 C CA . ALA A 1 104 ? 20.811 -7.613 -8.884 1.00 65.31 104 ALA A CA 1
ATOM 802 C C . ALA A 1 104 ? 21.239 -6.514 -9.879 1.00 65.31 104 ALA A C 1
ATOM 804 O O . ALA A 1 104 ? 22.044 -6.796 -10.762 1.00 65.31 104 ALA A O 1
ATOM 805 N N . GLY A 1 105 ? 20.843 -5.252 -9.652 1.00 61.00 105 GLY A N 1
ATOM 806 C CA . GLY A 1 105 ? 21.268 -4.039 -10.366 1.00 61.00 105 GLY A CA 1
ATOM 807 C C . GLY A 1 105 ? 22.780 -3.828 -10.356 1.00 61.00 105 GLY A C 1
ATOM 808 O O . GLY A 1 105 ? 23.393 -3.568 -11.389 1.00 61.00 105 GLY A O 1
ATOM 809 N N . ALA A 1 106 ? 23.403 -4.033 -9.196 1.00 52.59 106 ALA A N 1
ATOM 810 C CA . ALA A 1 106 ? 24.852 -3.983 -9.021 1.00 52.59 106 ALA A CA 1
ATOM 811 C C . ALA A 1 106 ? 25.597 -5.142 -9.716 1.00 52.59 106 ALA A C 1
ATOM 813 O O . ALA A 1 106 ? 26.803 -5.048 -9.945 1.00 52.59 106 ALA A O 1
ATOM 814 N N . LYS A 1 107 ? 24.897 -6.237 -10.045 1.00 50.78 107 LYS A N 1
ATOM 815 C CA . LYS A 1 107 ? 25.448 -7.421 -10.726 1.00 50.78 107 LYS A CA 1
ATOM 816 C C . LYS A 1 107 ? 25.214 -7.404 -12.242 1.00 50.78 107 LYS A C 1
ATOM 818 O O . LYS A 1 107 ? 25.836 -8.205 -12.942 1.00 50.78 107 LYS A O 1
ATOM 823 N N . ILE A 1 108 ? 24.368 -6.508 -12.766 1.00 44.91 108 ILE A N 1
ATOM 824 C CA . ILE A 1 108 ? 24.120 -6.397 -14.210 1.00 44.91 108 ILE A CA 1
ATOM 825 C C . ILE A 1 108 ? 25.284 -5.680 -14.890 1.00 44.91 108 ILE A C 1
ATOM 827 O O . ILE A 1 108 ? 25.492 -4.478 -14.741 1.00 44.91 108 ILE A O 1
ATOM 831 N N . ASN A 1 109 ? 25.987 -6.407 -15.746 1.00 41.97 109 ASN A N 1
ATOM 832 C CA . ASN A 1 109 ? 26.498 -5.828 -16.984 1.00 41.97 109 ASN A CA 1
ATOM 833 C C . ASN A 1 109 ? 25.260 -5.620 -17.865 1.00 41.97 109 ASN A C 1
ATOM 835 O O . ASN A 1 109 ? 24.532 -6.595 -17.966 1.00 41.97 109 ASN A O 1
ATOM 839 N N . TYR A 1 110 ? 24.987 -4.431 -18.430 1.00 45.03 110 TYR A N 1
ATOM 840 C CA . TYR A 1 110 ? 23.786 -4.034 -19.219 1.00 45.03 110 TYR A CA 1
ATOM 841 C C . TYR A 1 110 ? 23.448 -4.930 -20.452 1.00 45.03 110 TYR A C 1
ATOM 843 O O . TYR A 1 110 ? 23.156 -4.443 -21.543 1.00 45.03 110 TYR A O 1
ATOM 851 N N . SER A 1 111 ? 23.520 -6.251 -20.330 1.00 40.25 111 SER A N 1
ATOM 852 C CA . SER A 1 111 ? 23.054 -7.250 -21.273 1.00 40.25 111 SER A CA 1
ATOM 853 C C . SER A 1 111 ? 21.565 -7.488 -21.056 1.00 40.25 111 SER A C 1
ATOM 855 O O . SER A 1 111 ? 21.090 -7.563 -19.924 1.00 40.25 111 SER A O 1
ATOM 857 N N . ALA A 1 112 ? 20.857 -7.624 -22.170 1.00 46.88 112 ALA A N 1
ATOM 858 C CA . ALA A 1 112 ? 19.406 -7.635 -22.320 1.00 46.88 112 ALA A CA 1
ATOM 859 C C . ALA A 1 112 ? 18.653 -8.827 -21.686 1.00 46.88 112 ALA A C 1
ATOM 861 O O . ALA A 1 112 ? 17.477 -9.004 -21.982 1.00 46.88 112 ALA A O 1
ATOM 862 N N . ASP A 1 113 ? 19.294 -9.622 -20.827 1.00 47.97 113 ASP A N 1
ATOM 863 C CA . ASP A 1 113 ? 18.782 -10.927 -20.383 1.00 47.97 113 ASP A CA 1
ATOM 864 C C . ASP A 1 113 ? 18.151 -10.909 -18.977 1.00 47.97 113 ASP A C 1
ATOM 866 O O . ASP A 1 113 ? 17.833 -11.968 -18.437 1.00 47.97 113 ASP A O 1
ATOM 870 N N . TRP A 1 114 ? 17.981 -9.738 -18.344 1.00 52.94 114 TRP A N 1
ATOM 871 C CA . TRP A 1 114 ? 17.290 -9.659 -17.053 1.00 52.94 114 TRP A CA 1
ATOM 872 C C . TRP A 1 114 ? 15.867 -9.106 -17.175 1.00 52.94 114 TRP A C 1
ATOM 874 O O . TRP A 1 114 ? 15.646 -7.895 -17.194 1.00 52.94 114 TRP A O 1
ATOM 884 N N . ASP A 1 115 ? 14.903 -10.026 -17.123 1.00 57.38 115 ASP A N 1
ATOM 885 C CA . ASP A 1 115 ? 13.455 -9.767 -17.106 1.00 57.38 115 ASP A CA 1
ATOM 886 C C . ASP A 1 115 ? 12.956 -9.042 -15.834 1.00 57.38 115 ASP A C 1
ATOM 888 O O . ASP A 1 115 ? 11.791 -8.666 -15.746 1.00 57.38 115 ASP A O 1
ATOM 892 N N . GLY A 1 116 ? 13.815 -8.804 -14.834 1.00 56.53 116 GLY A N 1
ATOM 893 C CA . GLY A 1 116 ? 13.439 -8.177 -13.559 1.00 56.53 116 GLY A CA 1
ATOM 894 C C . GLY A 1 116 ? 12.969 -6.733 -13.691 1.00 56.53 116 GLY A C 1
ATOM 895 O O . GLY A 1 116 ? 12.134 -6.284 -12.910 1.00 56.53 116 GLY A O 1
ATOM 896 N N . TRP A 1 117 ? 13.459 -6.027 -14.712 1.00 61.53 117 TRP A N 1
ATOM 897 C CA . TRP A 1 117 ? 13.061 -4.650 -15.003 1.00 61.53 117 TRP A CA 1
ATOM 898 C C . TRP A 1 117 ? 11.594 -4.518 -15.413 1.00 61.53 117 TRP A C 1
ATOM 900 O O . TRP A 1 117 ? 11.012 -3.460 -15.192 1.00 61.53 117 TRP A O 1
ATOM 910 N N . VAL A 1 118 ? 10.981 -5.586 -15.938 1.00 64.38 118 VAL A N 1
ATOM 911 C CA . VAL A 1 118 ? 9.557 -5.609 -16.314 1.00 64.38 118 VAL A CA 1
ATOM 912 C C . VAL A 1 118 ? 8.659 -5.455 -15.083 1.00 64.38 118 VAL A C 1
ATOM 914 O O . VAL A 1 118 ? 7.590 -4.855 -15.162 1.00 64.38 118 VAL A O 1
ATOM 917 N N . TYR A 1 119 ? 9.113 -5.916 -13.916 1.00 73.06 119 TYR A N 1
ATOM 918 C CA . TYR A 1 119 ? 8.324 -5.869 -12.683 1.00 73.06 119 TYR A CA 1
ATOM 919 C C . TYR A 1 119 ? 8.505 -4.568 -11.898 1.00 73.06 119 TYR A C 1
ATOM 921 O O . TYR A 1 119 ? 7.692 -4.269 -11.026 1.00 73.06 119 TYR A O 1
ATOM 929 N N . CYS A 1 120 ? 9.528 -3.764 -12.206 1.00 78.81 120 CYS A N 1
ATOM 930 C CA . CYS A 1 120 ? 9.785 -2.504 -11.506 1.00 78.81 120 CYS A CA 1
ATOM 931 C C . CYS A 1 120 ? 8.633 -1.487 -11.648 1.00 78.81 120 CYS A C 1
ATOM 933 O O . CYS A 1 120 ? 8.207 -0.951 -10.624 1.00 78.81 120 CYS A O 1
ATOM 935 N N . PRO A 1 121 ? 8.082 -1.217 -12.854 1.00 82.38 121 PRO A N 1
ATOM 936 C CA . PRO A 1 121 ? 6.937 -0.318 -12.992 1.00 82.38 121 PRO A CA 1
ATOM 937 C C . PRO A 1 121 ? 5.697 -0.848 -12.276 1.00 82.38 121 PRO A C 1
ATOM 939 O O . PRO A 1 121 ? 4.995 -0.067 -11.644 1.00 82.38 121 PRO A O 1
ATOM 942 N N . TRP A 1 122 ? 5.460 -2.164 -12.323 1.00 87.44 122 TRP A N 1
ATOM 943 C CA . TRP A 1 122 ? 4.321 -2.783 -11.646 1.00 87.44 122 TRP A CA 1
ATOM 944 C C . TRP A 1 122 ? 4.430 -2.666 -10.122 1.00 87.44 122 TRP A C 1
ATOM 946 O O . TRP A 1 122 ? 3.513 -2.176 -9.468 1.00 87.44 122 TRP A O 1
ATOM 956 N N . ALA A 1 123 ? 5.586 -3.012 -9.550 1.00 88.69 123 ALA A N 1
ATOM 957 C CA . ALA A 1 123 ? 5.843 -2.865 -8.119 1.00 88.69 123 ALA A CA 1
ATOM 958 C C . ALA A 1 123 ? 5.703 -1.403 -7.658 1.00 88.69 123 ALA A C 1
ATOM 960 O O . ALA A 1 123 ? 5.124 -1.137 -6.606 1.00 88.69 123 ALA A O 1
ATOM 961 N N . LEU A 1 124 ? 6.183 -0.447 -8.463 1.00 89.12 124 LEU A N 1
ATOM 962 C CA . LEU A 1 124 ? 6.037 0.980 -8.179 1.00 89.12 124 LEU A CA 1
ATOM 963 C C . LEU A 1 124 ? 4.578 1.449 -8.288 1.00 89.12 124 LEU A C 1
ATOM 965 O O . LEU A 1 124 ? 4.146 2.273 -7.483 1.00 89.12 124 LEU A O 1
ATOM 969 N N . ALA A 1 125 ? 3.810 0.921 -9.245 1.00 92.56 125 ALA A N 1
ATOM 970 C CA . ALA A 1 125 ? 2.382 1.202 -9.375 1.00 92.56 125 ALA A CA 1
ATOM 971 C C . ALA A 1 125 ? 1.620 0.738 -8.127 1.00 92.56 125 ALA A C 1
ATOM 973 O O . ALA A 1 125 ? 0.883 1.523 -7.530 1.00 92.56 125 ALA A O 1
ATOM 974 N N . LEU A 1 126 ? 1.867 -0.496 -7.677 1.00 93.94 126 LEU A N 1
ATOM 975 C CA . LEU A 1 126 ? 1.290 -1.037 -6.445 1.00 93.94 126 LEU A CA 1
ATOM 976 C C . LEU A 1 126 ? 1.691 -0.199 -5.230 1.00 93.94 126 LEU A C 1
ATOM 978 O O . LEU A 1 126 ? 0.844 0.220 -4.446 1.00 93.94 126 LEU A O 1
ATOM 982 N N . ALA A 1 127 ? 2.967 0.150 -5.103 1.00 91.81 127 ALA A N 1
ATOM 983 C CA . ALA A 1 127 ? 3.426 0.993 -4.011 1.00 91.81 127 ALA A CA 1
ATOM 984 C C . ALA A 1 127 ? 2.741 2.375 -3.992 1.00 91.81 127 ALA A C 1
ATOM 986 O O . ALA A 1 127 ? 2.274 2.836 -2.947 1.00 91.81 127 ALA A O 1
ATOM 987 N N . LEU A 1 128 ? 2.587 3.016 -5.154 1.00 93.88 128 LEU A N 1
ATOM 988 C CA . LEU A 1 128 ? 1.878 4.291 -5.272 1.00 93.88 128 LEU A CA 1
ATOM 989 C C . LEU A 1 128 ? 0.364 4.146 -5.031 1.00 93.88 128 LEU A C 1
ATOM 991 O O . LEU A 1 128 ? -0.280 5.071 -4.525 1.00 93.88 128 LEU A O 1
ATOM 995 N N . GLN A 1 129 ? -0.213 2.973 -5.304 1.00 95.31 129 GLN A N 1
ATOM 996 C CA . GLN A 1 129 ? -1.582 2.644 -4.911 1.00 95.31 129 GLN A CA 1
ATOM 997 C C . GLN A 1 129 ? -1.750 2.722 -3.389 1.00 95.31 129 GLN A C 1
ATOM 999 O O . GLN A 1 129 ? -2.763 3.237 -2.916 1.00 95.31 129 GLN A O 1
ATOM 1004 N N . HIS A 1 130 ? -0.758 2.290 -2.607 1.00 93.19 130 HIS A N 1
ATOM 1005 C CA . HIS A 1 130 ? -0.814 2.410 -1.150 1.00 93.19 130 HIS A CA 1
ATOM 1006 C C . HIS A 1 130 ? -0.775 3.870 -0.673 1.00 93.19 130 HIS A C 1
ATOM 1008 O O . HIS A 1 130 ? -1.528 4.215 0.239 1.00 93.19 130 HIS A O 1
ATOM 1014 N N . VAL A 1 131 ? -0.014 4.746 -1.337 1.00 91.94 131 VAL A N 1
ATOM 1015 C CA . VAL A 1 131 ? -0.046 6.203 -1.087 1.00 91.94 131 VAL A CA 1
ATOM 1016 C C . VAL A 1 131 ? -1.437 6.779 -1.379 1.00 91.94 131 VAL A C 1
ATOM 1018 O O . VAL A 1 131 ? -1.991 7.553 -0.592 1.00 91.94 131 VAL A O 1
ATOM 1021 N N . LYS A 1 132 ? -2.047 6.351 -2.492 1.00 94.56 132 LYS A N 1
ATOM 1022 C CA . LYS A 1 132 ? -3.415 6.730 -2.871 1.00 94.56 132 LYS A CA 1
ATOM 1023 C C . LYS A 1 132 ? -4.445 6.273 -1.833 1.00 94.56 132 LYS A C 1
ATOM 1025 O O . LYS A 1 132 ? -5.359 7.034 -1.511 1.00 94.56 132 LYS A O 1
ATOM 1030 N N . LEU A 1 133 ? -4.320 5.045 -1.320 1.00 94.00 133 LEU A N 1
ATOM 1031 C CA . LEU A 1 133 ? -5.211 4.483 -0.295 1.00 94.00 133 LEU A CA 1
ATOM 1032 C C . LEU A 1 133 ? -5.136 5.270 1.019 1.00 94.00 133 LEU A C 1
ATOM 1034 O O . LEU A 1 133 ? -6.175 5.524 1.631 1.00 94.00 133 LEU A O 1
ATOM 1038 N N . SER A 1 134 ? -3.957 5.805 1.353 1.00 89.75 134 SER A N 1
ATOM 1039 C CA . SER A 1 134 ? -3.749 6.766 2.448 1.00 89.75 134 S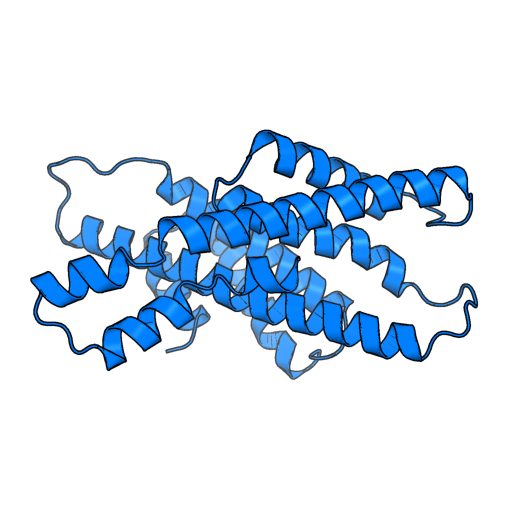ER A CA 1
ATOM 1040 C C . SER A 1 134 ? -4.334 8.169 2.156 1.00 89.75 134 SER A C 1
ATOM 1042 O O . SER A 1 134 ? -4.136 9.112 2.920 1.00 89.75 134 SER A O 1
ATOM 1044 N N . ARG A 1 135 ? -5.109 8.313 1.067 1.00 90.06 135 ARG A N 1
ATOM 1045 C CA . ARG A 1 135 ? -5.854 9.511 0.622 1.00 90.06 135 ARG A CA 1
ATOM 1046 C C . ARG A 1 135 ? -4.997 10.708 0.237 1.00 90.06 135 ARG A C 1
ATOM 1048 O O . ARG A 1 135 ? -5.517 11.816 0.078 1.00 90.06 135 ARG A O 1
ATOM 1055 N N . TRP A 1 136 ? -3.708 10.496 0.016 1.00 91.06 136 TRP A N 1
ATOM 1056 C CA . TRP A 1 136 ? -2.828 11.549 -0.455 1.00 91.06 136 TRP A CA 1
ATOM 1057 C C . TRP A 1 136 ? -2.994 11.775 -1.958 1.00 91.06 136 TRP A C 1
ATOM 1059 O O . TRP A 1 136 ? -2.881 10.836 -2.739 1.00 91.06 136 TRP A O 1
ATOM 10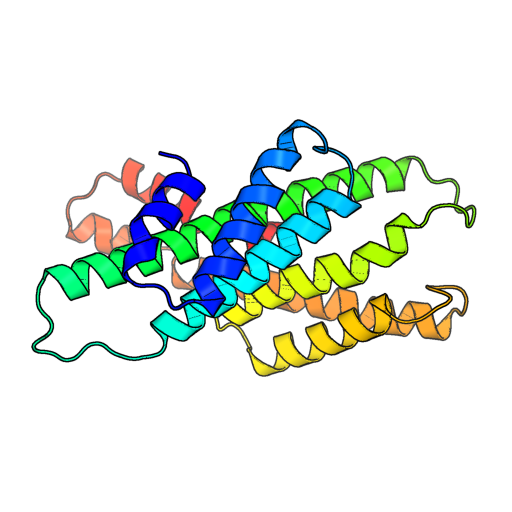69 N N . GLN A 1 137 ? -3.278 13.022 -2.360 1.00 93.44 137 GLN A N 1
ATOM 1070 C CA . GLN A 1 137 ? -3.376 13.467 -3.763 1.00 93.44 137 GLN A CA 1
ATOM 1071 C C . GLN A 1 137 ? -3.984 12.410 -4.706 1.00 93.44 137 GLN A C 1
ATOM 1073 O O . GLN A 1 137 ? -3.397 12.045 -5.722 1.00 93.44 137 GLN A O 1
ATOM 1078 N N . VAL A 1 138 ? -5.167 11.900 -4.343 1.00 93.88 138 VAL A N 1
ATOM 1079 C CA . VAL A 1 138 ? -5.756 10.672 -4.913 1.00 93.88 138 VAL A CA 1
ATOM 1080 C C . VAL A 1 138 ? -5.786 10.666 -6.444 1.00 93.88 138 VAL A C 1
ATOM 1082 O O . VAL A 1 138 ? -5.483 9.646 -7.056 1.00 93.88 138 VAL A O 1
ATOM 1085 N N . LEU A 1 139 ? -6.136 11.799 -7.063 1.00 95.94 139 LEU A N 1
ATOM 1086 C CA . LEU A 1 139 ? -6.222 11.926 -8.521 1.00 95.94 139 LEU A CA 1
ATOM 1087 C C . LEU A 1 139 ? -4.852 11.855 -9.206 1.00 95.94 139 LEU A C 1
ATOM 1089 O O . LEU A 1 139 ? -4.723 11.211 -10.245 1.00 95.94 139 LEU A O 1
ATOM 1093 N N . GLU A 1 140 ? -3.839 12.489 -8.620 1.00 95.56 140 GLU A N 1
ATOM 1094 C CA . GLU A 1 140 ? -2.483 12.490 -9.174 1.00 95.56 140 GLU A CA 1
ATOM 1095 C C . GLU A 1 140 ? -1.847 11.108 -9.009 1.00 95.56 140 GLU A C 1
ATOM 1097 O O . GLU A 1 140 ? -1.357 10.540 -9.983 1.00 95.56 140 GLU A O 1
ATOM 1102 N N . CYS A 1 141 ? -1.981 10.495 -7.825 1.00 95.25 141 CYS A N 1
ATOM 1103 C CA . CYS A 1 141 ? -1.537 9.118 -7.609 1.00 95.25 141 CYS A CA 1
ATOM 1104 C C . CYS A 1 141 ? -2.223 8.156 -8.589 1.00 95.25 141 CYS A C 1
ATOM 1106 O O . CYS A 1 141 ? -1.549 7.359 -9.225 1.00 95.25 141 CYS A O 1
ATOM 1108 N N . ALA A 1 142 ? -3.544 8.258 -8.782 1.00 96.00 142 ALA A N 1
ATOM 1109 C CA . ALA A 1 142 ? -4.264 7.409 -9.735 1.00 96.00 142 ALA A CA 1
ATOM 1110 C C . ALA A 1 142 ? -3.802 7.598 -11.190 1.00 96.00 142 ALA A C 1
ATOM 1112 O O . ALA A 1 142 ? -3.810 6.640 -11.960 1.00 96.00 142 ALA A O 1
ATOM 1113 N N . THR A 1 143 ? -3.417 8.817 -11.571 1.00 97.00 143 THR A N 1
ATOM 1114 C CA . THR A 1 143 ? -2.911 9.112 -12.918 1.00 97.00 143 THR A CA 1
ATOM 1115 C C . THR A 1 143 ? -1.558 8.448 -13.135 1.00 97.00 143 THR A C 1
ATOM 1117 O O . THR A 1 143 ? -1.388 7.714 -14.105 1.00 97.00 143 THR A O 1
ATOM 1120 N N . VAL A 1 144 ? -0.627 8.637 -12.200 1.00 95.19 144 VAL A N 1
ATOM 1121 C CA . VAL A 1 144 ? 0.720 8.063 -12.293 1.00 95.19 144 VAL A CA 1
ATOM 1122 C C . VAL A 1 144 ? 0.692 6.536 -12.163 1.00 95.19 144 VAL A C 1
ATOM 1124 O O . VAL A 1 144 ? 1.411 5.864 -12.894 1.00 95.19 144 VAL A O 1
ATOM 1127 N N . VAL A 1 145 ? -0.181 5.966 -11.320 1.00 95.25 145 VAL A N 1
ATOM 1128 C CA . VAL A 1 145 ? -0.398 4.506 -11.252 1.00 95.25 145 VAL A CA 1
ATOM 1129 C C . VAL A 1 145 ? -0.749 3.952 -12.634 1.00 95.25 145 VAL A C 1
ATOM 1131 O O . VAL A 1 145 ? -0.071 3.049 -13.104 1.00 95.25 145 VAL A O 1
ATOM 1134 N N . ARG A 1 146 ? -1.726 4.541 -13.336 1.00 94.81 146 ARG A N 1
ATOM 1135 C CA . ARG A 1 146 ? -2.125 4.072 -14.678 1.00 94.81 146 ARG A CA 1
ATOM 1136 C C . ARG A 1 146 ? -1.009 4.170 -15.710 1.00 94.81 146 ARG A C 1
ATOM 1138 O O . ARG A 1 146 ? -0.919 3.329 -16.597 1.00 94.81 146 ARG A O 1
ATOM 1145 N N . GLU A 1 147 ? -0.181 5.209 -15.629 1.00 93.31 147 GLU A N 1
ATOM 1146 C CA . GLU A 1 147 ? 0.989 5.330 -16.499 1.00 93.31 147 GLU A CA 1
ATOM 1147 C C . GLU A 1 147 ? 1.990 4.202 -16.222 1.00 93.31 147 GLU A C 1
ATOM 1149 O O . GLU A 1 147 ? 2.472 3.579 -17.160 1.00 93.31 147 GLU A O 1
ATOM 1154 N N . LEU A 1 148 ? 2.273 3.909 -14.950 1.00 91.06 148 LEU A N 1
ATOM 1155 C CA . LEU A 1 148 ? 3.180 2.834 -14.543 1.00 91.06 148 LEU A CA 1
ATOM 1156 C C . LEU A 1 148 ? 2.652 1.441 -14.912 1.00 91.06 148 LEU A C 1
ATOM 1158 O O . LEU A 1 148 ? 3.427 0.617 -15.390 1.00 91.06 148 LEU A O 1
ATOM 1162 N N . GLU A 1 149 ? 1.348 1.197 -14.764 1.00 91.06 149 GLU A N 1
ATOM 1163 C CA . GLU A 1 149 ? 0.683 -0.026 -15.236 1.00 91.06 149 GLU A CA 1
ATOM 1164 C C . GLU A 1 149 ? 0.814 -0.175 -16.759 1.00 91.06 149 GLU A C 1
ATOM 1166 O O . GLU A 1 149 ? 1.138 -1.254 -17.253 1.00 91.06 149 GLU A O 1
ATOM 1171 N N . ALA A 1 150 ? 0.628 0.914 -17.514 1.00 89.81 150 ALA A N 1
ATOM 1172 C CA . ALA A 1 150 ? 0.823 0.905 -18.962 1.00 89.81 150 ALA A CA 1
ATOM 1173 C C . ALA A 1 150 ? 2.284 0.605 -19.336 1.00 89.81 150 ALA A C 1
ATOM 1175 O O . ALA A 1 150 ? 2.527 -0.183 -20.244 1.00 89.81 150 ALA A O 1
ATOM 1176 N N . TRP A 1 151 ? 3.256 1.166 -18.607 1.00 86.12 151 TRP A N 1
ATOM 1177 C CA . TRP A 1 151 ? 4.673 0.849 -18.810 1.00 86.12 151 TRP A CA 1
ATOM 1178 C C . TRP A 1 151 ? 5.018 -0.602 -18.464 1.00 86.12 151 TRP A C 1
ATOM 1180 O O . TRP A 1 151 ? 5.881 -1.177 -19.122 1.00 86.12 151 TRP A O 1
ATOM 1190 N N . ALA A 1 152 ? 4.359 -1.201 -17.468 1.00 82.38 152 ALA A N 1
ATOM 1191 C CA . ALA A 1 152 ? 4.534 -2.613 -17.124 1.00 82.38 152 ALA A CA 1
ATOM 1192 C C . ALA A 1 152 ? 4.000 -3.558 -18.215 1.00 82.38 152 ALA A C 1
ATOM 1194 O O . ALA A 1 152 ? 4.520 -4.658 -18.383 1.00 82.38 152 ALA A O 1
ATOM 1195 N N . ALA A 1 153 ? 2.967 -3.132 -18.948 1.00 83.69 153 ALA A N 1
ATOM 1196 C CA . ALA A 1 153 ? 2.342 -3.908 -20.017 1.00 83.69 153 ALA A CA 1
ATOM 1197 C C . ALA A 1 153 ? 2.992 -3.712 -21.403 1.00 83.69 153 ALA A C 1
ATOM 1199 O O . ALA A 1 153 ? 2.666 -4.448 -22.334 1.00 83.69 153 ALA A O 1
ATOM 1200 N N . GLU A 1 154 ? 3.869 -2.717 -21.567 1.00 79.50 154 GLU A N 1
ATOM 1201 C CA . GLU A 1 154 ? 4.500 -2.394 -22.850 1.00 79.50 154 GLU A CA 1
ATOM 1202 C C . GLU A 1 154 ? 5.666 -3.351 -23.163 1.00 79.50 154 GLU A C 1
ATOM 1204 O O . GLU A 1 154 ? 6.691 -3.382 -22.472 1.00 79.50 154 GLU A O 1
ATOM 1209 N N . ASP A 1 155 ? 5.551 -4.089 -24.268 1.00 67.75 155 ASP A N 1
ATOM 1210 C CA . ASP A 1 155 ? 6.628 -4.936 -24.776 1.00 67.75 155 ASP A CA 1
ATOM 1211 C C . ASP A 1 155 ? 7.787 -4.090 -25.326 1.00 67.75 155 ASP A C 1
ATOM 1213 O O . ASP A 1 155 ? 7.621 -3.236 -26.193 1.00 67.75 155 ASP A O 1
ATOM 1217 N N . GLY A 1 156 ? 9.016 -4.382 -24.894 1.00 59.12 156 GLY A N 1
ATOM 1218 C CA . GLY A 1 156 ? 10.203 -3.675 -25.393 1.00 59.12 156 GLY A CA 1
ATOM 1219 C C . GLY A 1 156 ? 10.684 -2.518 -24.520 1.00 59.12 156 GLY A C 1
ATOM 1220 O O . GLY A 1 156 ? 11.309 -1.581 -25.020 1.00 59.12 156 GLY A O 1
ATOM 1221 N N . PHE A 1 157 ? 10.455 -2.644 -23.216 1.00 62.41 157 PHE A N 1
ATOM 1222 C CA . PHE A 1 157 ? 11.012 -1.836 -22.136 1.00 62.41 157 PHE A CA 1
ATOM 1223 C C . PHE A 1 157 ? 12.377 -1.198 -22.452 1.00 62.41 157 PHE A C 1
ATOM 1225 O O . PHE A 1 157 ? 13.368 -1.890 -22.692 1.00 62.41 157 PHE A O 1
ATOM 1232 N N . GLY A 1 158 ? 12.430 0.138 -22.467 1.00 57.00 158 GLY A N 1
ATOM 1233 C CA . GLY A 1 158 ? 13.677 0.903 -22.589 1.00 57.00 158 GLY A CA 1
ATOM 1234 C C . GLY A 1 158 ? 14.461 0.725 -23.898 1.00 57.00 158 GLY A C 1
ATOM 1235 O O . GLY A 1 158 ? 15.558 1.269 -24.011 1.00 57.00 158 GLY A O 1
ATOM 1236 N N . LYS A 1 159 ? 13.928 -0.001 -24.895 1.00 63.44 159 LYS A N 1
ATOM 1237 C CA . LYS A 1 159 ? 14.624 -0.260 -26.170 1.00 63.44 159 LYS A CA 1
ATOM 1238 C C . LYS A 1 159 ? 14.725 0.984 -27.052 1.00 63.44 159 LYS A C 1
ATOM 1240 O O . LYS A 1 159 ? 15.659 1.094 -27.843 1.00 63.44 159 LYS A O 1
ATOM 1245 N N . GLU A 1 160 ? 13.804 1.935 -26.892 1.00 69.88 160 GLU A N 1
ATOM 1246 C CA . GLU A 1 160 ? 13.838 3.222 -27.586 1.00 69.88 160 GLU A CA 1
ATOM 1247 C C . GLU A 1 160 ? 14.091 4.382 -26.605 1.00 69.88 160 GLU A C 1
ATOM 1249 O O . GLU A 1 160 ? 13.330 4.552 -25.644 1.00 69.88 160 GLU A O 1
ATOM 1254 N N . PRO A 1 161 ? 15.103 5.241 -26.849 1.00 71.56 161 PRO A N 1
ATOM 1255 C CA . PRO A 1 161 ? 15.441 6.346 -25.948 1.00 71.56 161 PRO A CA 1
ATOM 1256 C C . PRO A 1 161 ? 14.271 7.286 -25.587 1.00 71.56 161 PRO A C 1
ATOM 1258 O O . PRO A 1 161 ? 14.158 7.660 -24.419 1.00 71.56 161 PRO A O 1
ATOM 1261 N N . PRO A 1 162 ? 13.360 7.664 -26.513 1.00 77.00 162 PRO A N 1
ATOM 1262 C CA . PRO A 1 162 ? 12.217 8.512 -26.166 1.00 77.00 162 PRO A CA 1
ATOM 1263 C C . PRO A 1 162 ? 11.224 7.852 -25.201 1.00 77.00 162 PRO A C 1
ATOM 1265 O O . PRO A 1 162 ? 10.628 8.546 -24.377 1.00 77.00 162 PRO A O 1
ATOM 1268 N N . LEU A 1 163 ? 11.036 6.531 -25.295 1.00 73.56 163 LEU A N 1
ATOM 1269 C CA . LEU A 1 163 ? 10.145 5.781 -24.407 1.00 73.56 163 LEU A CA 1
ATOM 1270 C C . LEU A 1 163 ? 10.752 5.663 -23.006 1.00 73.56 163 LEU A C 1
ATOM 1272 O O . LEU A 1 163 ? 10.064 5.930 -22.021 1.00 73.56 163 LEU A O 1
ATOM 1276 N N . ALA A 1 164 ? 12.058 5.394 -22.921 1.00 74.25 164 ALA A N 1
ATOM 1277 C CA . ALA A 1 164 ? 12.786 5.362 -21.653 1.00 74.25 164 ALA A CA 1
ATOM 1278 C C . ALA A 1 164 ? 12.674 6.693 -20.881 1.00 74.25 164 ALA A C 1
ATOM 1280 O O . ALA A 1 164 ? 12.402 6.695 -19.683 1.00 74.25 164 ALA A O 1
ATOM 1281 N N . LEU A 1 165 ? 12.798 7.834 -21.572 1.00 80.69 165 LEU A N 1
ATOM 1282 C CA . LEU A 1 165 ? 12.677 9.160 -20.947 1.00 80.69 165 LEU A CA 1
ATOM 1283 C C . LEU A 1 165 ? 11.261 9.457 -20.428 1.00 80.69 165 LEU A C 1
ATOM 1285 O O . LEU A 1 165 ? 11.102 10.076 -19.376 1.00 80.69 165 LEU A O 1
ATOM 1289 N N . ARG A 1 166 ? 10.216 9.020 -21.141 1.00 83.94 166 ARG A N 1
ATOM 1290 C CA . ARG A 1 166 ? 8.819 9.192 -20.693 1.00 83.94 166 ARG A CA 1
ATOM 1291 C C . ARG A 1 166 ? 8.515 8.355 -19.457 1.00 83.94 166 ARG A C 1
ATOM 1293 O O . ARG A 1 166 ? 7.839 8.826 -18.539 1.00 83.94 166 ARG A O 1
ATOM 1300 N N . MET A 1 167 ? 9.043 7.138 -19.419 1.00 82.19 167 MET A N 1
ATOM 1301 C CA . MET A 1 167 ? 8.942 6.291 -18.242 1.00 82.19 167 MET A CA 1
ATOM 1302 C C . MET A 1 167 ? 9.684 6.919 -17.059 1.00 82.19 167 MET A C 1
ATOM 1304 O O . MET A 1 167 ? 9.092 7.062 -15.991 1.00 82.19 167 MET A O 1
ATOM 1308 N N . GLN A 1 168 ? 10.931 7.364 -17.252 1.00 83.19 168 GLN A N 1
ATOM 1309 C CA . GLN A 1 168 ? 11.703 8.045 -16.210 1.00 83.19 168 GLN A CA 1
ATOM 1310 C C . GLN A 1 168 ? 10.921 9.227 -15.621 1.00 83.19 168 GLN A C 1
ATOM 1312 O O . GLN A 1 168 ? 10.809 9.345 -14.405 1.00 83.19 168 GLN A O 1
ATOM 1317 N N . ALA A 1 169 ? 10.286 10.048 -16.462 1.00 88.50 169 ALA A N 1
ATOM 1318 C CA . ALA A 1 169 ? 9.452 11.155 -15.997 1.00 88.50 169 ALA A CA 1
ATOM 1319 C C . ALA A 1 169 ? 8.236 10.705 -15.156 1.00 88.50 169 ALA A C 1
ATOM 1321 O O . ALA A 1 169 ? 7.762 11.454 -14.298 1.00 88.50 169 ALA A O 1
ATOM 1322 N N . SER A 1 170 ? 7.710 9.500 -15.391 1.00 90.75 170 SER A N 1
ATOM 1323 C CA . SER A 1 170 ? 6.617 8.908 -14.602 1.00 90.75 170 SER A CA 1
ATOM 1324 C C . SER A 1 170 ? 7.131 8.386 -13.254 1.00 90.75 170 SER A C 1
ATOM 1326 O O . SER A 1 170 ? 6.533 8.671 -12.220 1.00 90.75 170 SER A O 1
ATOM 1328 N N . VAL A 1 171 ? 8.298 7.731 -13.244 1.00 86.12 171 VAL A N 1
ATOM 1329 C CA . VAL A 1 171 ? 8.985 7.280 -12.019 1.00 86.12 171 VAL A CA 1
ATOM 1330 C C . VAL A 1 171 ? 9.362 8.462 -11.124 1.00 86.12 171 VAL A C 1
ATOM 1332 O O . VAL A 1 171 ? 9.058 8.463 -9.936 1.00 86.12 171 VAL A O 1
ATOM 1335 N N . GLU A 1 172 ? 9.949 9.518 -11.687 1.00 87.38 172 GLU A N 1
ATOM 1336 C CA . GLU A 1 172 ? 10.302 10.726 -10.934 1.00 87.38 172 GLU A CA 1
ATOM 1337 C C . GLU A 1 172 ? 9.069 11.436 -10.353 1.00 87.38 172 GLU A C 1
ATOM 1339 O O . GLU A 1 172 ? 9.144 12.051 -9.289 1.00 87.38 172 GLU A O 1
ATOM 1344 N N . ARG A 1 173 ? 7.918 11.375 -11.039 1.00 92.56 173 ARG A N 1
ATOM 1345 C CA . ARG A 1 173 ? 6.649 11.870 -10.484 1.00 92.56 173 ARG A CA 1
ATOM 1346 C C . ARG A 1 173 ? 6.180 11.019 -9.308 1.00 92.56 173 ARG A C 1
ATOM 1348 O O . ARG A 1 173 ? 5.794 11.597 -8.295 1.00 92.56 173 ARG A O 1
ATOM 1355 N N . ALA A 1 174 ? 6.247 9.693 -9.418 1.00 89.19 174 ALA A N 1
ATOM 1356 C CA . ALA A 1 174 ? 5.899 8.785 -8.327 1.00 89.19 174 ALA A CA 1
ATOM 1357 C C . ALA A 1 174 ? 6.763 9.040 -7.077 1.00 89.19 174 ALA A C 1
ATOM 1359 O O . ALA A 1 174 ? 6.213 9.217 -5.990 1.00 89.19 174 ALA A O 1
ATOM 1360 N N . ALA A 1 175 ? 8.084 9.172 -7.246 1.00 85.88 175 ALA A N 1
ATOM 1361 C CA . ALA A 1 175 ? 9.010 9.483 -6.155 1.00 85.88 175 ALA A CA 1
ATOM 1362 C C . ALA A 1 175 ? 8.664 10.818 -5.471 1.00 85.88 175 ALA A C 1
ATOM 1364 O O . ALA A 1 175 ? 8.495 10.878 -4.255 1.00 85.88 175 ALA A O 1
ATOM 1365 N N . ARG A 1 176 ? 8.426 11.885 -6.251 1.00 89.50 176 ARG A N 1
ATOM 1366 C CA . ARG A 1 176 ? 8.014 13.188 -5.694 1.00 89.50 176 ARG A CA 1
ATOM 1367 C C . ARG A 1 176 ? 6.700 13.116 -4.917 1.00 89.50 176 ARG A C 1
ATOM 1369 O O . ARG A 1 176 ? 6.556 13.807 -3.906 1.00 89.50 176 ARG A O 1
ATOM 1376 N N . LEU A 1 177 ? 5.728 12.324 -5.375 1.00 90.94 177 LEU A N 1
ATOM 1377 C CA . LEU A 1 177 ? 4.464 12.132 -4.656 1.00 90.94 177 LEU A CA 1
ATOM 1378 C C . LEU A 1 177 ? 4.691 11.472 -3.298 1.00 90.94 177 LEU A C 1
ATOM 1380 O O . LEU A 1 177 ? 4.129 11.937 -2.301 1.00 90.94 177 LEU A O 1
ATOM 1384 N N . ALA A 1 178 ? 5.530 10.436 -3.261 1.00 85.88 178 ALA A N 1
ATOM 1385 C CA . ALA A 1 178 ? 5.880 9.742 -2.033 1.00 85.88 178 ALA A CA 1
ATOM 1386 C C . ALA A 1 178 ? 6.645 10.650 -1.056 1.00 85.88 178 ALA A C 1
ATOM 1388 O O . ALA A 1 178 ? 6.220 10.812 0.091 1.00 85.88 178 ALA A O 1
ATOM 1389 N N . GLU A 1 179 ? 7.686 11.335 -1.533 1.00 84.94 179 GLU A N 1
ATOM 1390 C CA . GLU A 1 179 ? 8.507 12.260 -0.743 1.00 84.94 179 GLU A CA 1
ATOM 1391 C C . GLU A 1 179 ? 7.672 13.407 -0.153 1.00 84.94 179 GLU A C 1
ATOM 1393 O O . GLU A 1 179 ? 7.771 13.728 1.038 1.00 84.94 179 GLU A O 1
ATOM 1398 N N . THR A 1 180 ? 6.789 14.005 -0.961 1.00 87.94 180 THR A N 1
ATOM 1399 C CA . THR A 1 180 ? 5.930 15.108 -0.509 1.00 87.94 180 THR A CA 1
ATOM 1400 C C . THR A 1 180 ? 4.941 14.635 0.554 1.00 87.94 180 THR A C 1
ATOM 1402 O O . THR A 1 180 ? 4.713 15.334 1.543 1.00 87.94 180 THR A O 1
ATOM 1405 N N . CYS A 1 181 ? 4.358 13.448 0.379 1.00 84.88 181 CYS A N 1
ATOM 1406 C CA . CYS A 1 181 ? 3.462 12.867 1.371 1.00 84.88 181 CYS A CA 1
ATOM 1407 C C . CYS A 1 181 ? 4.201 12.558 2.681 1.00 84.88 181 CYS A C 1
ATOM 1409 O O . CYS A 1 181 ? 3.730 12.966 3.742 1.00 84.88 181 CYS A O 1
ATOM 1411 N N . SER A 1 182 ? 5.386 11.938 2.614 1.00 81.19 182 SER A N 1
ATOM 1412 C CA . SER A 1 182 ? 6.242 11.679 3.782 1.00 81.19 182 SER A CA 1
ATOM 1413 C C . SER A 1 182 ? 6.544 12.969 4.551 1.00 81.19 182 SER A C 1
ATOM 1415 O O . SER A 1 182 ? 6.253 13.094 5.744 1.00 81.19 182 SER A O 1
ATOM 1417 N N . SER A 1 183 ? 7.018 13.987 3.829 1.00 83.06 183 SER A N 1
ATOM 1418 C CA . SER A 1 183 ? 7.351 15.300 4.386 1.00 83.06 183 SER A CA 1
ATOM 1419 C C . SER A 1 183 ? 6.140 15.972 5.039 1.00 83.06 183 SER A C 1
ATOM 1421 O O . SER A 1 183 ? 6.251 16.585 6.103 1.00 83.06 183 SER A O 1
ATOM 1423 N N . GLN A 1 184 ? 4.957 15.855 4.429 1.00 84.94 184 GLN A N 1
ATOM 1424 C CA . GLN A 1 184 ? 3.740 16.456 4.963 1.00 84.94 184 GLN A CA 1
ATOM 1425 C C . GLN A 1 184 ? 3.223 15.724 6.207 1.00 84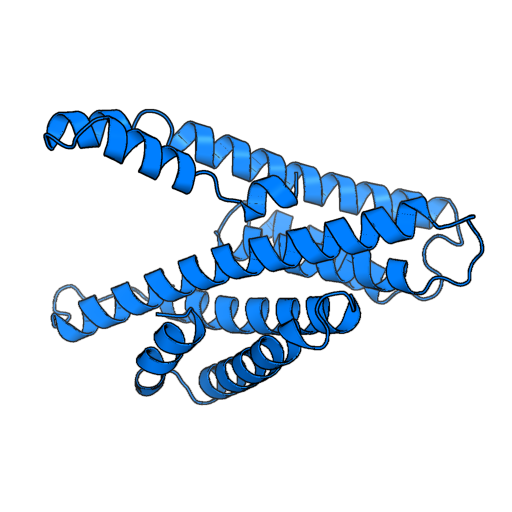.94 184 GLN A C 1
ATOM 1427 O O . GLN A 1 184 ? 2.760 16.388 7.141 1.00 84.94 184 GLN A O 1
ATOM 1432 N N . VAL A 1 185 ? 3.315 14.391 6.254 1.00 79.31 185 VAL A N 1
ATOM 1433 C CA . VAL A 1 185 ? 2.990 13.602 7.453 1.00 79.31 185 VAL A CA 1
ATOM 1434 C C . VAL A 1 185 ? 3.900 14.018 8.605 1.00 79.31 185 VAL A C 1
ATOM 1436 O O . VAL A 1 185 ? 3.394 14.412 9.657 1.00 79.31 185 VAL A O 1
ATOM 1439 N N . GLN A 1 186 ? 5.217 14.058 8.380 1.00 76.25 186 GLN A N 1
ATOM 1440 C CA . GLN A 1 186 ? 6.192 14.497 9.385 1.00 76.25 186 GLN A CA 1
ATOM 1441 C C . GLN A 1 186 ? 5.910 15.919 9.877 1.00 76.25 186 GLN A C 1
ATOM 1443 O O . GLN A 1 186 ? 5.863 16.165 11.079 1.00 76.25 186 GLN A O 1
ATOM 1448 N N . LYS A 1 187 ? 5.640 16.857 8.964 1.00 81.06 187 LYS A N 1
ATOM 1449 C CA . LYS A 1 187 ? 5.316 18.245 9.320 1.00 81.06 187 LYS A CA 1
ATOM 1450 C C . LYS A 1 187 ? 4.022 18.372 10.126 1.00 81.06 187 LYS A C 1
ATOM 1452 O O . LYS A 1 187 ? 3.898 19.280 10.942 1.00 81.06 187 LYS A O 1
ATOM 1457 N N . THR A 1 188 ? 3.032 17.522 9.859 1.00 78.00 188 THR A N 1
ATOM 1458 C CA . THR A 1 188 ? 1.713 17.610 10.503 1.00 78.00 188 THR A CA 1
ATOM 1459 C C . THR A 1 188 ? 1.696 16.922 11.864 1.00 78.00 188 THR A C 1
ATOM 1461 O O . THR A 1 188 ? 1.011 17.401 12.768 1.00 78.00 188 THR A O 1
ATOM 1464 N N . MET A 1 189 ? 2.425 15.814 12.008 1.00 69.00 189 MET A N 1
ATOM 1465 C CA . MET A 1 189 ? 2.482 15.031 13.245 1.00 69.00 189 MET A CA 1
ATOM 1466 C C . MET A 1 189 ? 3.598 15.487 14.188 1.00 69.00 189 MET A C 1
ATOM 1468 O O . MET A 1 189 ? 3.434 15.385 15.404 1.00 69.00 189 MET A O 1
ATOM 1472 N N . GLY A 1 190 ? 4.687 16.045 13.651 1.00 68.62 190 GLY A N 1
ATOM 1473 C CA . GLY A 1 190 ? 5.819 16.530 14.432 1.00 68.62 190 GLY A CA 1
ATOM 1474 C C . GLY A 1 190 ? 5.399 17.586 15.454 1.00 68.62 190 GLY A C 1
ATOM 1475 O O . GLY A 1 190 ? 4.771 18.589 15.108 1.00 68.62 190 GLY A O 1
ATOM 1476 N N . GLY A 1 191 ? 5.712 17.343 16.727 1.00 69.06 191 GLY A N 1
ATOM 1477 C CA . GLY A 1 191 ? 5.425 18.253 17.839 1.00 69.06 191 GLY A CA 1
ATOM 1478 C C . GLY A 1 191 ? 3.995 18.179 18.385 1.00 69.06 191 GLY A C 1
ATOM 1479 O O . GLY A 1 191 ? 3.804 18.367 19.583 1.00 69.06 191 GLY A O 1
ATOM 1480 N N . ARG A 1 192 ? 2.983 17.828 17.576 1.00 74.62 192 ARG A N 1
ATOM 1481 C CA . ARG A 1 192 ? 1.596 17.669 18.068 1.00 74.62 192 ARG A CA 1
ATOM 1482 C C . ARG A 1 192 ? 1.438 16.466 18.993 1.00 74.62 192 ARG A C 1
ATOM 1484 O O . ARG A 1 192 ? 0.671 16.531 19.953 1.00 74.62 192 ARG A O 1
ATOM 1491 N N . ALA A 1 193 ? 2.152 15.380 18.701 1.00 71.06 193 ALA A N 1
ATOM 1492 C CA . ALA A 1 193 ? 2.194 14.207 19.565 1.00 71.06 193 ALA A CA 1
ATOM 1493 C C . ALA A 1 193 ? 2.806 14.553 20.930 1.00 71.06 193 ALA A C 1
ATOM 1495 O O . ALA A 1 193 ? 2.233 14.205 21.961 1.00 71.06 193 ALA A O 1
ATOM 1496 N N . ALA A 1 194 ? 3.905 15.313 20.930 1.00 74.06 194 ALA A N 1
ATOM 1497 C CA . ALA A 1 194 ? 4.546 15.809 22.141 1.00 74.06 194 ALA A CA 1
ATOM 1498 C C . ALA A 1 194 ? 3.646 16.753 22.953 1.00 74.06 194 ALA A C 1
ATOM 1500 O O . ALA A 1 194 ? 3.494 16.551 24.156 1.00 74.06 194 ALA A O 1
ATOM 1501 N N . GLU A 1 195 ? 2.976 17.715 22.311 1.00 81.19 195 GLU A N 1
ATOM 1502 C CA . GLU A 1 195 ? 2.037 18.625 22.986 1.00 81.19 195 GLU A CA 1
ATOM 1503 C C . GLU A 1 195 ? 0.852 17.883 23.627 1.00 81.19 195 GLU A C 1
ATOM 1505 O O . GLU A 1 195 ? 0.426 18.206 24.741 1.00 81.19 195 GLU A O 1
ATOM 1510 N N . LEU A 1 196 ? 0.291 16.887 22.934 1.00 78.25 196 LEU A N 1
ATOM 1511 C CA . LEU A 1 196 ? -0.806 16.079 23.467 1.00 78.25 196 LEU A CA 1
ATOM 1512 C C . LEU A 1 196 ? -0.333 15.206 24.634 1.00 78.25 196 LEU A C 1
ATOM 1514 O O . LEU A 1 196 ? -1.005 15.132 25.663 1.00 78.25 196 LEU A O 1
ATOM 1518 N N . ALA A 1 197 ? 0.827 14.574 24.488 1.00 79.25 197 ALA A N 1
ATOM 1519 C CA . ALA A 1 197 ? 1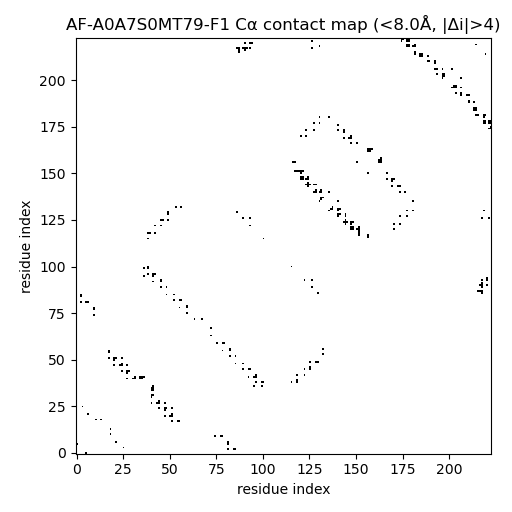.417 13.718 25.502 1.00 79.25 197 ALA A CA 1
ATOM 1520 C C . ALA A 1 197 ? 1.780 14.477 26.782 1.00 79.25 197 ALA A C 1
ATOM 1522 O O . ALA A 1 197 ? 1.466 13.997 27.872 1.00 79.25 197 ALA A O 1
ATOM 1523 N N . GLU A 1 198 ? 2.347 15.681 26.661 1.00 82.50 198 GLU A N 1
ATOM 1524 C CA . GLU A 1 198 ? 2.619 16.569 27.795 1.00 82.50 198 GLU A CA 1
ATOM 1525 C C . GLU A 1 198 ? 1.329 16.857 28.575 1.00 82.50 198 GLU A C 1
ATOM 1527 O O . GLU A 1 198 ? 1.275 16.705 29.796 1.00 82.50 198 GLU A O 1
ATOM 1532 N N . ARG A 1 199 ? 0.240 17.180 27.866 1.00 87.00 199 ARG A N 1
ATOM 1533 C CA . ARG A 1 199 ? -1.069 17.447 28.484 1.00 87.00 199 ARG A CA 1
ATOM 1534 C C . ARG A 1 199 ? -1.721 16.216 29.108 1.00 87.00 199 ARG A C 1
ATOM 1536 O O . ARG A 1 199 ? -2.542 16.365 30.010 1.00 87.00 199 ARG A O 1
ATOM 1543 N N . MET A 1 200 ? -1.384 15.022 28.631 1.00 85.00 200 MET A N 1
ATOM 1544 C CA . MET A 1 200 ? -1.897 13.752 29.149 1.00 85.00 200 MET A CA 1
ATOM 1545 C C . MET A 1 200 ? -0.978 13.114 30.202 1.00 85.00 200 MET A C 1
ATOM 1547 O O . MET A 1 200 ? -1.321 12.061 30.737 1.00 85.00 200 MET A O 1
ATOM 1551 N N . GLY A 1 201 ? 0.162 13.739 30.527 1.00 87.94 201 GLY A N 1
ATOM 1552 C CA . GLY A 1 201 ? 1.136 13.208 31.485 1.00 87.94 201 GLY A CA 1
ATOM 1553 C C . GLY A 1 201 ? 1.850 11.943 30.997 1.00 87.94 201 GLY A C 1
ATOM 1554 O O . GLY A 1 201 ? 2.261 11.116 31.810 1.00 87.94 201 GLY A O 1
ATOM 1555 N N . VAL A 1 202 ? 1.961 11.764 29.679 1.00 86.62 202 VAL A N 1
ATOM 1556 C CA . VAL A 1 202 ? 2.629 10.612 29.061 1.00 86.62 202 VAL A CA 1
ATOM 1557 C C . VAL A 1 202 ? 4.152 10.828 29.092 1.00 86.62 202 VAL A C 1
ATOM 1559 O O . VAL A 1 202 ? 4.608 11.925 28.767 1.00 86.62 202 VAL A O 1
ATOM 1562 N N . PRO A 1 203 ? 4.961 9.814 29.461 1.00 86.31 203 PRO A N 1
ATOM 1563 C CA . PRO A 1 203 ? 6.418 9.939 29.494 1.00 86.31 203 PRO A CA 1
ATOM 1564 C C . PRO A 1 203 ? 7.022 10.294 28.129 1.00 86.31 203 PRO A C 1
ATOM 1566 O O . PRO A 1 203 ? 6.646 9.714 27.112 1.00 86.31 203 PRO A O 1
ATOM 1569 N N . GLU A 1 204 ? 8.026 11.176 28.116 1.00 79.94 204 GLU A N 1
ATOM 1570 C CA . GLU A 1 204 ? 8.705 11.644 26.893 1.00 79.94 204 GLU A CA 1
ATOM 1571 C C . GLU A 1 204 ? 9.278 10.493 26.043 1.00 79.94 204 GLU A C 1
ATOM 1573 O O . GLU A 1 204 ? 9.261 10.547 24.816 1.00 79.94 204 GLU A O 1
ATOM 1578 N N . GLU A 1 205 ? 9.733 9.409 26.676 1.00 80.69 205 GLU A N 1
ATOM 1579 C CA . GLU A 1 205 ? 10.223 8.210 25.980 1.00 80.69 205 GLU A CA 1
ATOM 1580 C C . GLU A 1 205 ? 9.129 7.525 25.146 1.00 80.69 205 GLU A C 1
ATOM 1582 O O . GLU A 1 205 ? 9.389 7.066 24.036 1.00 80.69 205 GLU A O 1
ATOM 1587 N N . THR A 1 206 ? 7.889 7.505 25.645 1.00 77.62 206 THR A N 1
ATOM 1588 C CA . THR A 1 206 ? 6.728 6.961 24.923 1.00 77.62 206 THR A CA 1
ATOM 1589 C C . THR A 1 206 ? 6.351 7.844 23.736 1.00 77.62 206 THR A C 1
ATOM 1591 O O . THR A 1 206 ? 5.965 7.337 22.687 1.00 77.62 206 THR A O 1
ATOM 1594 N N . VAL A 1 207 ? 6.516 9.162 23.874 1.00 78.19 207 VAL A N 1
ATOM 1595 C CA . VAL A 1 207 ? 6.299 10.124 22.783 1.00 78.19 207 VAL A CA 1
ATOM 1596 C C . VAL A 1 207 ? 7.315 9.926 21.672 1.00 78.19 207 VAL A C 1
ATOM 1598 O O . VAL A 1 207 ? 6.931 9.848 20.512 1.00 78.19 207 VAL A O 1
ATOM 1601 N N . LYS A 1 208 ? 8.601 9.798 22.016 1.00 76.56 208 LYS A N 1
ATOM 1602 C CA . LYS A 1 208 ? 9.667 9.580 21.029 1.00 76.56 208 LYS A CA 1
ATOM 1603 C C . LYS A 1 208 ? 9.492 8.268 20.274 1.00 76.56 208 LYS A C 1
ATOM 1605 O O . LYS A 1 208 ? 9.717 8.239 19.070 1.00 76.56 208 LYS A O 1
ATOM 1610 N N . ALA A 1 209 ? 9.068 7.208 20.964 1.00 73.56 209 ALA A N 1
ATOM 1611 C CA . ALA A 1 209 ? 8.717 5.948 20.317 1.00 73.56 209 ALA A CA 1
ATOM 1612 C C . ALA A 1 209 ? 7.548 6.133 19.332 1.00 73.56 209 ALA A C 1
ATOM 1614 O O . ALA A 1 209 ? 7.662 5.761 18.172 1.00 73.56 209 ALA A O 1
ATOM 1615 N N . PHE A 1 210 ? 6.473 6.808 19.752 1.00 72.69 210 PHE A N 1
ATOM 1616 C CA . PHE A 1 210 ? 5.326 7.091 18.884 1.00 72.69 210 PHE A CA 1
ATOM 1617 C C . PHE A 1 210 ? 5.675 7.978 17.675 1.00 72.69 210 PHE A C 1
ATOM 1619 O O . PHE A 1 210 ? 5.199 7.735 16.570 1.00 72.69 210 PHE A O 1
ATOM 1626 N N . GLU A 1 211 ? 6.493 9.016 17.856 1.00 73.19 211 GLU A N 1
ATOM 1627 C CA . GLU A 1 211 ? 6.932 9.8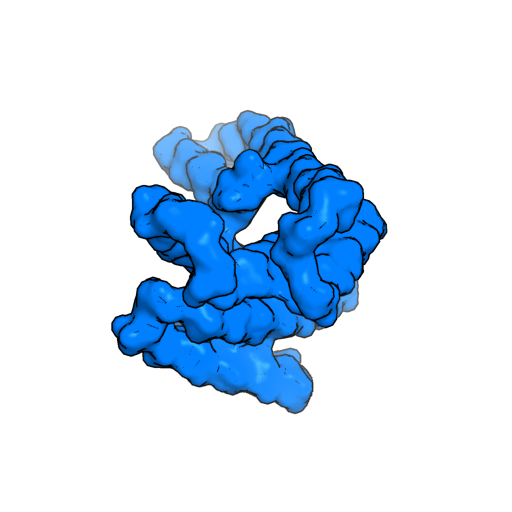85 16.757 1.00 73.19 211 GLU A CA 1
ATOM 1628 C C . GLU A 1 211 ? 7.842 9.147 15.766 1.00 73.19 211 GLU A C 1
ATOM 1630 O O . GLU A 1 211 ? 7.783 9.434 14.570 1.00 73.19 211 GLU A O 1
ATOM 1635 N N . ALA A 1 212 ? 8.639 8.182 16.238 1.00 70.25 212 ALA A N 1
ATOM 1636 C CA . ALA A 1 212 ? 9.387 7.278 15.370 1.00 70.25 212 ALA A CA 1
ATOM 1637 C C . ALA A 1 212 ? 8.444 6.358 14.575 1.00 70.25 212 ALA A C 1
ATOM 1639 O O . ALA A 1 212 ? 8.608 6.242 13.366 1.00 70.25 212 ALA A O 1
ATOM 1640 N N . ASP A 1 213 ? 7.407 5.802 15.208 1.00 63.78 213 ASP A N 1
ATOM 1641 C CA . ASP A 1 213 ? 6.400 4.962 14.539 1.00 63.78 213 ASP A CA 1
ATOM 1642 C C . ASP A 1 213 ? 5.537 5.753 13.53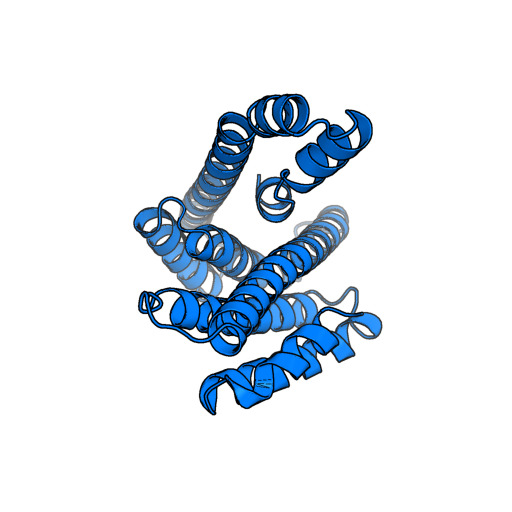2 1.00 63.78 213 ASP A C 1
ATOM 1644 O O . ASP A 1 213 ? 5.074 5.215 12.529 1.00 63.78 213 ASP A O 1
ATOM 1648 N N . CYS A 1 214 ? 5.336 7.059 13.754 1.00 61.16 214 CYS A N 1
ATOM 1649 C CA . CYS A 1 214 ? 4.636 7.944 12.814 1.00 61.16 214 CYS A CA 1
ATOM 1650 C C . CYS A 1 214 ? 5.415 8.206 11.517 1.00 61.16 214 CYS A C 1
ATOM 1652 O O . CYS A 1 214 ? 4.855 8.773 10.569 1.00 61.16 214 CYS A O 1
ATOM 1654 N N . GLN A 1 215 ? 6.696 7.838 11.454 1.00 61.84 215 GLN A N 1
ATOM 1655 C CA . GLN A 1 215 ? 7.441 7.824 10.202 1.00 61.84 215 GLN A CA 1
ATOM 1656 C C . GLN A 1 215 ? 6.906 6.663 9.372 1.00 61.84 215 GLN A C 1
ATOM 1658 O O . GLN A 1 215 ? 7.380 5.547 9.510 1.00 61.84 215 GLN A O 1
ATOM 1663 N N . ASN A 1 216 ? 5.893 6.917 8.540 1.00 59.28 216 ASN A N 1
ATOM 1664 C CA . ASN A 1 216 ? 5.315 5.893 7.677 1.00 59.28 216 ASN A CA 1
ATOM 1665 C C . ASN A 1 216 ? 6.424 5.302 6.783 1.00 59.28 216 ASN A C 1
ATOM 1667 O O . ASN A 1 216 ? 6.871 5.981 5.848 1.00 59.28 216 ASN A O 1
ATOM 1671 N N . PRO A 1 217 ? 6.883 4.067 7.052 1.00 59.00 217 PRO A N 1
ATOM 1672 C CA . PRO A 1 217 ? 8.075 3.542 6.406 1.00 59.00 217 PRO A CA 1
ATOM 1673 C C . PRO A 1 217 ? 7.813 3.276 4.919 1.00 59.00 217 PRO A C 1
ATOM 1675 O O . PRO A 1 217 ? 8.729 3.369 4.110 1.00 59.00 217 PRO A O 1
ATOM 1678 N N . LEU A 1 218 ? 6.550 3.087 4.513 1.00 56.31 218 LEU A N 1
ATOM 1679 C CA . LEU A 1 218 ? 6.146 2.995 3.108 1.00 56.31 218 LEU A CA 1
ATOM 1680 C C . LEU A 1 218 ? 6.566 4.238 2.317 1.00 56.31 218 LEU A C 1
ATOM 1682 O O . LEU A 1 218 ? 7.041 4.152 1.190 1.00 56.31 218 LEU A O 1
ATOM 1686 N N . MET A 1 219 ? 6.369 5.405 2.924 1.00 58.78 219 MET A N 1
ATOM 1687 C CA . MET A 1 219 ? 6.606 6.692 2.283 1.00 58.78 219 MET A CA 1
ATOM 1688 C C . MET A 1 219 ? 8.094 7.029 2.208 1.00 58.78 219 MET A C 1
ATOM 1690 O O . MET A 1 219 ? 8.488 7.816 1.356 1.00 58.78 219 MET A O 1
ATOM 1694 N N . TYR A 1 220 ? 8.897 6.461 3.109 1.00 57.44 220 TYR A N 1
ATOM 1695 C CA . TYR A 1 220 ? 10.350 6.588 3.102 1.00 57.44 220 TYR A CA 1
ATOM 1696 C C . TYR A 1 220 ? 10.992 5.643 2.081 1.00 57.44 220 TYR A C 1
ATOM 1698 O O . TYR A 1 220 ? 11.883 6.058 1.360 1.00 57.44 220 TYR A O 1
ATOM 1706 N N . GLU A 1 221 ? 10.500 4.408 1.963 1.00 56.94 221 GLU A N 1
ATOM 1707 C CA . GLU A 1 221 ? 11.003 3.431 0.982 1.00 56.94 221 GLU A CA 1
ATOM 1708 C C . GLU A 1 221 ? 10.721 3.828 -0.477 1.00 56.94 221 GLU A C 1
ATOM 1710 O O . GLU A 1 221 ? 11.372 3.333 -1.396 1.00 56.94 221 GLU A O 1
ATOM 1715 N N . LEU A 1 222 ? 9.735 4.701 -0.701 1.00 54.31 222 LEU A N 1
ATOM 1716 C CA . LEU A 1 222 ? 9.366 5.202 -2.027 1.00 54.31 222 LEU A CA 1
ATOM 1717 C C . LEU A 1 222 ? 10.010 6.543 -2.406 1.00 54.31 222 LEU A C 1
ATOM 1719 O O . LEU A 1 222 ? 9.872 6.952 -3.562 1.00 54.31 222 LEU A O 1
ATOM 1723 N N . ALA A 1 223 ? 10.633 7.238 -1.450 1.00 48.41 223 ALA A N 1
ATOM 1724 C CA . ALA A 1 223 ? 11.281 8.536 -1.640 1.00 48.41 223 ALA A CA 1
ATOM 1725 C C . ALA A 1 223 ? 12.772 8.358 -1.962 1.00 48.41 223 ALA A C 1
ATOM 1727 O O . ALA A 1 223 ? 13.244 9.039 -2.900 1.00 48.41 223 ALA A O 1
#

Secondary structure (DSSP, 8-state):
--HHHHHHTTGGGS-HHHHHHHHHHHHHHHHTTTSTT-HHHHHHHHHHHHHHHHHHHHHHHSPPPTT--HHHHHHHHHHHHHHHHHHHHHHHHHHHHHHHHHHHHTT--S-TT-GGGGHHHHHHHHHHHHHHHTTSSHHHHHHHHHHHHHHHH-TTTTSSHHHHHHHHHHHHHHHHHHHHHHHHHHHHHTTHHHHHHHHHT--HHHHHHHHHHTS-HHHHHT-